Protein 1VD6 (pdb70)

Organism: Thermus thermophilus (strain ATCC 27634 / DSM 579 / HB8) (NCBI:txid300852)

Structure (mmCIF, N/CA/C/O backbone):
data_1VD6
#
_entry.id   1VD6
#
_cell.length_a   74.194
_cell.length_b   74.194
_cell.length_c   73.439
_cell.angle_alpha   90.00
_cell.angle_beta   90.00
_cell.angle_gamma   120.00
#
_symmetry.space_group_name_H-M   'P 32 2 1'
#
loop_
_entity.id
_entity.type
_entity.pdbx_description
1 polymer 'Glycerophosphoryl Diester Phosphodiesterase'
2 non-polymer GLYCEROL
3 water water
#
loop_
_atom_site.group_PDB
_atom_site.id
_atom_site.type_symbol
_atom_site.label_atom_id
_atom_site.label_alt_id
_atom_site.label_comp_id
_atom_site.label_asym_id
_atom_site.label_entity_id
_atom_site.label_seq_id
_atom_site.pdbx_PDB_ins_code
_atom_site.Cartn_x
_atom_site.Cartn_y
_atom_site.Cartn_z
_atom_site.occupancy
_atom_site.B_iso_or_equiv
_atom_site.auth_seq_id
_atom_site.auth_comp_id
_atom_site.auth_asym_id
_atom_site.auth_atom_id
_atom_site.pdbx_PDB_model_num
ATOM 1 N N . ARG A 1 7 ? 39.703 49.888 17.786 1.00 35.45 7 ARG A N 1
ATOM 2 C CA . ARG A 1 7 ? 41.185 50.044 17.848 1.00 33.18 7 ARG A CA 1
ATOM 3 C C . ARG A 1 7 ? 41.834 49.417 16.619 1.00 31.28 7 ARG A C 1
ATOM 4 O O . ARG A 1 7 ? 41.214 48.613 15.924 1.00 33.70 7 ARG A O 1
ATOM 6 N N . PRO A 1 8 ? 43.095 49.783 16.331 1.00 28.33 8 PRO A N 1
ATOM 7 C CA . PRO A 1 8 ? 43.802 49.234 15.170 1.00 24.93 8 PRO A CA 1
ATOM 8 C C . PRO A 1 8 ? 43.834 47.711 15.212 1.00 20.23 8 PRO A C 1
ATOM 9 O O . PRO A 1 8 ? 44.098 47.118 16.256 1.00 19.09 8 PRO A O 1
ATOM 13 N N . LEU A 1 9 ? 43.558 47.079 14.077 1.00 17.95 9 LEU A N 1
ATOM 14 C CA . LEU A 1 9 ? 43.560 45.623 14.009 1.00 15.81 9 LEU A CA 1
ATOM 15 C C . LEU A 1 9 ? 44.957 45.051 14.202 1.00 14.73 9 LEU A C 1
ATOM 16 O O . LEU A 1 9 ? 45.924 45.518 13.595 1.00 15.64 9 LEU A O 1
ATOM 21 N N . ARG A 1 10 ? 45.052 44.040 15.058 1.00 14.24 10 ARG A N 1
ATOM 22 C CA . ARG A 1 10 ? 46.306 43.357 15.344 1.00 13.62 10 ARG A CA 1
ATOM 23 C C . ARG A 1 10 ? 46.146 41.997 14.670 1.00 14.05 10 ARG A C 1
ATOM 24 O O . ARG A 1 10 ? 45.413 41.131 15.154 1.00 13.99 10 ARG A O 1
ATOM 32 N N . LEU A 1 11 ? 46.839 41.818 13.548 1.00 13.20 11 LEU A N 1
ATOM 33 C CA . LEU A 1 11 ? 46.714 40.605 12.748 1.00 12.80 11 LEU A CA 1
ATOM 34 C C . LEU A 1 11 ? 47.942 39.704 12.691 1.00 11.76 11 LEU A C 1
ATOM 35 O O . LEU A 1 11 ? 49.056 40.160 12.428 1.00 12.83 11 LEU A O 1
ATOM 40 N N . GLY A 1 12 ? 47.720 38.410 12.911 1.00 11.96 12 GLY A N 1
ATOM 41 C CA . GLY A 1 12 ? 48.804 37.447 12.880 1.00 11.85 12 GLY A CA 1
ATOM 42 C C . GLY A 1 12 ? 49.165 37.012 11.469 1.00 13.42 12 GLY A C 1
ATOM 43 O O . GLY A 1 12 ? 48.358 36.393 10.769 1.00 13.53 12 GLY A O 1
ATOM 44 N N . HIS A 1 13 ? 50.383 37.340 11.049 1.00 12.02 13 HIS A N 1
ATOM 45 C CA . HIS A 1 13 ? 50.883 36.994 9.720 1.00 13.38 13 HIS A CA 1
ATOM 46 C C . HIS A 1 13 ? 51.045 35.480 9.618 1.00 13.28 13 HIS A C 1
ATOM 47 O O . HIS A 1 13 ? 51.933 34.916 10.252 1.00 13.48 13 HIS A O 1
ATOM 54 N N . ARG A 1 14 ? 50.204 34.832 8.811 1.00 12.49 14 ARG A N 1
ATOM 55 C CA . ARG A 1 14 ? 50.248 33.375 8.652 1.00 13.55 14 ARG A CA 1
ATOM 56 C C . ARG A 1 14 ? 50.038 32.712 10.016 1.00 12.45 14 ARG A C 1
ATOM 57 O O . ARG A 1 14 ? 50.512 31.597 10.258 1.00 13.17 14 ARG A O 1
ATOM 65 N N . GLY A 1 15 ? 49.307 33.408 10.885 1.00 13.52 15 GLY A N 1
ATOM 66 C CA . GLY A 1 15 ? 49.042 32.920 12.230 1.00 13.85 15 GLY A CA 1
ATOM 67 C C . GLY A 1 15 ? 50.068 33.481 13.199 1.00 15.42 15 GLY A C 1
ATOM 68 O O . GLY A 1 15 ? 50.217 34.699 13.316 1.00 15.07 15 GLY A O 1
ATOM 69 N N . ALA A 1 16 ? 50.761 32.586 13.898 1.00 14.37 16 ALA A N 1
ATOM 70 C CA . ALA A 1 16 ? 51.817 32.938 14.851 1.00 15.86 16 ALA A CA 1
ATOM 71 C C . ALA A 1 16 ? 52.977 32.037 14.433 1.00 16.40 16 ALA A C 1
ATOM 72 O O . ALA A 1 16 ? 53.275 31.034 15.087 1.00 17.20 16 ALA A O 1
ATOM 74 N N . PRO A 1 17 ? 53.653 32.397 13.329 1.00 16.14 17 PRO A N 1
ATOM 75 C CA . PRO A 1 17 ? 54.783 31.704 12.705 1.00 18.08 17 PRO A CA 1
ATOM 76 C C . PRO A 1 17 ? 55.981 31.306 13.556 1.00 18.58 17 PRO A C 1
ATOM 77 O O . PRO A 1 17 ? 56.794 30.491 13.125 1.00 20.16 17 PRO A O 1
ATOM 81 N N . LEU A 1 18 ? 56.103 31.872 14.750 1.00 20.79 18 LEU A N 1
ATOM 82 C CA . LEU A 1 18 ? 57.221 31.514 15.613 1.00 22.42 18 LEU A CA 1
ATOM 83 C C . LEU A 1 18 ? 56.778 30.542 16.701 1.00 21.77 18 LEU A C 1
ATOM 84 O O . LEU A 1 18 ? 57.609 29.958 17.400 1.00 22.59 18 LEU A O 1
ATOM 89 N N . LYS A 1 19 ? 55.466 30.372 16.837 1.00 20.48 19 LYS A N 1
ATOM 90 C CA . LYS A 1 19 ? 54.901 29.467 17.835 1.00 20.08 19 LYS A CA 1
ATOM 91 C C . LYS A 1 19 ? 54.557 28.119 17.201 1.00 20.67 19 LYS A C 1
ATOM 92 O O . LYS A 1 19 ? 54.501 27.096 17.881 1.00 20.04 19 LYS A O 1
ATOM 98 N N . ALA A 1 20 ? 54.318 28.131 15.894 1.00 21.00 20 ALA A N 1
ATOM 99 C CA . ALA A 1 20 ? 53.988 26.920 15.148 1.00 19.96 20 ALA A CA 1
ATOM 100 C C . ALA A 1 20 ? 54.274 27.186 13.673 1.00 19.41 20 ALA A C 1
ATOM 101 O O . ALA A 1 20 ? 54.420 28.341 13.270 1.00 20.22 20 ALA A O 1
ATOM 103 N N . LYS A 1 21 ? 54.346 26.132 12.867 1.00 19.85 21 LYS A N 1
ATOM 104 C CA . LYS A 1 21 ? 54.646 26.307 11.450 1.00 19.38 21 LYS A CA 1
ATOM 105 C C . LYS A 1 21 ? 53.660 27.252 10.773 1.00 16.70 21 LYS A C 1
ATOM 106 O O . LYS A 1 21 ? 52.445 27.119 10.912 1.00 15.98 21 LYS A O 1
ATOM 112 N N . GLU A 1 22 ? 54.208 28.216 10.043 1.00 17.03 22 GLU A N 1
ATOM 113 C CA . GLU A 1 22 ? 53.408 29.218 9.352 1.00 16.46 22 GLU A CA 1
ATOM 114 C C . GLU A 1 22 ? 52.334 28.610 8.453 1.00 15.35 22 GLU A C 1
ATOM 115 O O . GLU A 1 22 ? 52.531 27.554 7.849 1.00 14.40 22 GLU A O 1
ATOM 121 N N . ASN A 1 23 ? 51.197 29.295 8.379 1.00 14.41 23 ASN A N 1
ATOM 122 C CA . ASN A 1 23 ? 50.068 28.876 7.554 1.00 12.93 23 ASN A CA 1
ATOM 123 C C . ASN A 1 23 ? 49.502 27.485 7.846 1.00 14.69 23 ASN A C 1
ATOM 124 O O . ASN A 1 23 ? 49.077 26.780 6.931 1.00 15.30 23 ASN A O 1
ATOM 129 N N . THR A 1 24 ? 49.502 27.093 9.116 1.00 14.25 24 THR A N 1
ATOM 130 C CA . THR A 1 24 ? 48.933 25.807 9.527 1.00 14.68 24 THR A CA 1
ATOM 131 C C . THR A 1 24 ? 47.837 26.129 10.530 1.00 15.05 24 THR A C 1
ATOM 132 O O . THR A 1 24 ? 47.877 27.176 11.181 1.00 14.71 24 THR A O 1
ATOM 136 N N . LEU A 1 25 ? 46.862 25.235 10.661 1.00 14.85 25 LEU A N 1
ATOM 137 C CA . LEU A 1 25 ? 45.754 25.453 11.582 1.00 15.97 25 LEU A CA 1
ATOM 138 C C . LEU A 1 25 ? 46.218 25.753 13.007 1.00 16.48 25 LEU A C 1
ATOM 139 O O . LEU A 1 25 ? 45.645 26.608 13.682 1.00 16.39 25 LEU A O 1
ATOM 144 N N . GLU A 1 26 ? 47.253 25.054 13.458 1.00 16.82 26 GLU A N 1
ATOM 145 C CA . GLU A 1 26 ? 47.775 25.277 14.802 1.00 18.22 26 GLU A CA 1
ATOM 146 C C . GLU A 1 26 ? 48.272 26.715 14.933 1.00 17.15 26 GLU A C 1
ATOM 147 O O . GLU A 1 26 ? 48.005 27.388 15.932 1.00 17.01 26 GLU A O 1
ATOM 153 N N . SER A 1 27 ? 48.983 27.189 13.916 1.00 16.64 27 SER A N 1
ATOM 154 C CA . SER A 1 27 ? 49.502 28.550 13.938 1.00 16.01 27 SER A CA 1
ATOM 155 C C . SER A 1 27 ? 48.374 29.572 14.030 1.00 14.90 27 SER A C 1
ATOM 156 O O . SER A 1 27 ? 48.435 30.504 14.836 1.00 15.56 27 SER A O 1
ATOM 159 N N . PHE A 1 28 ? 47.334 29.400 13.217 1.00 13.66 28 PHE A N 1
ATOM 160 C CA . PHE A 1 28 ? 46.215 30.334 13.246 1.00 14.38 28 PHE A CA 1
ATOM 161 C C . PHE A 1 28 ? 45.497 30.284 14.596 1.00 15.23 28 PHE A C 1
ATOM 162 O O . PHE A 1 28 ? 45.126 31.323 15.148 1.00 15.35 28 PHE A O 1
ATOM 170 N N . ARG A 1 29 ? 45.304 29.081 15.131 1.00 16.65 29 ARG A N 1
ATOM 171 C CA . ARG A 1 29 ? 44.634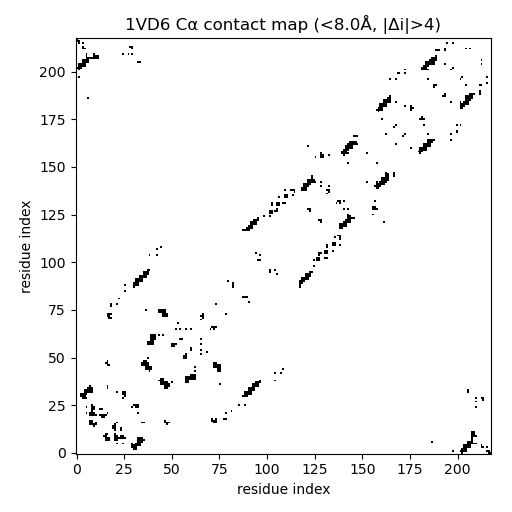 28.932 16.420 1.00 17.02 29 ARG A CA 1
ATOM 172 C C . ARG A 1 29 ? 45.417 29.622 17.535 1.00 15.46 29 ARG A C 1
ATOM 173 O O . ARG A 1 29 ? 44.838 30.325 18.360 1.00 15.74 29 ARG A O 1
ATOM 181 N N . LEU A 1 30 ? 46.728 29.417 17.555 1.00 14.40 30 LEU A N 1
ATOM 182 C CA . LEU A 1 30 ? 47.570 30.029 18.578 1.00 15.36 30 LEU A CA 1
ATOM 183 C C . LEU A 1 30 ? 47.534 31.549 18.501 1.00 16.08 30 LEU A C 1
ATOM 184 O O . LEU A 1 30 ? 47.567 32.226 19.529 1.00 16.64 30 LEU A O 1
ATOM 189 N N . ALA A 1 31 ? 47.465 32.089 17.287 1.00 15.71 31 ALA A N 1
ATOM 190 C CA . ALA A 1 31 ? 47.417 33.535 17.114 1.00 15.57 31 ALA A CA 1
ATOM 191 C C . ALA A 1 31 ? 46.124 34.087 17.698 1.00 15.81 31 ALA A C 1
ATOM 192 O O . ALA A 1 31 ? 46.119 35.133 18.344 1.00 15.24 31 ALA A O 1
ATOM 194 N N . LEU A 1 32 ? 45.019 33.386 17.472 1.00 15.85 32 LEU A N 1
ATOM 195 C CA . LEU A 1 32 ? 43.741 33.845 17.990 1.00 16.71 32 LEU A CA 1
ATOM 196 C C . LEU A 1 32 ? 43.643 33.617 19.494 1.00 16.96 32 LEU A C 1
ATOM 197 O O . LEU A 1 32 ? 43.024 34.409 20.201 1.00 17.83 32 LEU A O 1
ATOM 202 N N . GLU A 1 33 ? 44.264 32.547 19.982 1.00 17.34 33 GLU A N 1
ATOM 203 C CA . GLU A 1 33 ? 44.240 32.262 21.415 1.00 17.11 33 GLU A CA 1
ATOM 204 C C . GLU A 1 33 ? 45.076 33.299 22.155 1.00 18.69 33 GLU A C 1
ATOM 205 O O . GLU A 1 33 ? 44.862 33.547 23.341 1.00 20.44 33 GLU A O 1
ATOM 211 N N . ALA A 1 34 ? 46.027 33.903 21.448 1.00 17.23 34 ALA A N 1
ATOM 212 C CA . ALA A 1 34 ? 46.898 34.919 22.032 1.00 18.31 34 ALA A CA 1
ATOM 213 C C . ALA A 1 34 ? 46.163 36.241 22.215 1.00 18.53 34 ALA A C 1
ATOM 214 O O . ALA A 1 34 ? 46.647 37.135 22.906 1.00 19.81 34 ALA A O 1
ATOM 216 N N . GLY A 1 35 ? 44.997 36.366 21.591 1.00 16.25 35 GLY A N 1
ATOM 217 C CA . GLY A 1 35 ? 44.222 37.584 21.726 1.00 16.70 35 GLY A CA 1
ATOM 218 C C . GLY A 1 35 ? 44.268 38.529 20.539 1.00 15.57 35 GLY A C 1
ATOM 219 O O . GLY A 1 35 ? 43.765 39.647 20.623 1.00 15.61 35 GLY A O 1
ATOM 220 N N . LEU A 1 36 ? 44.863 38.097 19.432 1.00 16.23 36 LEU A N 1
ATOM 221 C CA . LEU A 1 36 ? 44.929 38.954 18.253 1.00 15.67 36 LEU A CA 1
ATOM 222 C C . LEU A 1 36 ? 43.533 39.108 17.663 1.00 14.82 36 LEU A C 1
ATOM 223 O O . LEU A 1 36 ? 42.660 38.280 17.899 1.00 16.11 36 LEU A O 1
ATOM 228 N N . ASP A 1 37 ? 43.322 40.171 16.898 1.00 14.74 37 ASP A N 1
ATOM 229 C CA . ASP A 1 37 ? 42.018 40.431 16.302 1.00 15.04 37 ASP A CA 1
ATOM 230 C C . ASP A 1 37 ? 41.703 39.556 15.095 1.00 14.09 37 ASP A C 1
ATOM 231 O O . ASP A 1 37 ? 40.543 39.429 14.695 1.00 15.75 37 ASP A O 1
ATOM 236 N N . GLY A 1 38 ? 42.735 38.957 14.514 1.00 13.84 38 GLY A N 1
ATOM 237 C CA . GLY A 1 38 ? 42.532 38.117 13.352 1.00 13.23 38 GLY A CA 1
ATOM 238 C C . GLY A 1 38 ? 43.845 37.616 12.801 1.00 12.75 38 GLY A C 1
ATOM 239 O O . GLY A 1 38 ? 44.902 37.754 13.426 1.00 12.81 38 GLY A O 1
ATOM 240 N N . VAL A 1 39 ? 43.781 37.046 11.606 1.00 13.71 39 VAL A N 1
ATOM 241 C CA . VAL A 1 39 ? 44.966 36.503 10.971 1.00 13.22 39 VAL A CA 1
ATOM 242 C C . VAL A 1 39 ? 44.972 36.760 9.475 1.00 12.11 39 VAL A C 1
ATOM 243 O O . VAL A 1 39 ? 43.928 36.983 8.867 1.00 12.49 39 VAL A O 1
ATOM 247 N N . GLU A 1 40 ? 46.166 36.736 8.896 1.00 11.60 40 GLU A N 1
ATOM 248 C CA . GLU A 1 40 ? 46.322 36.865 7.456 1.00 11.28 40 GLU A CA 1
ATOM 249 C C . GLU A 1 40 ? 46.776 35.476 7.037 1.00 11.67 40 GLU A C 1
ATOM 250 O O . GLU A 1 40 ? 47.552 34.825 7.744 1.00 12.17 40 GLU A O 1
ATOM 256 N N . LEU A 1 41 ? 46.271 35.014 5.901 1.00 11.89 41 LEU A N 1
ATOM 257 C CA . LEU A 1 41 ? 46.638 33.700 5.389 1.00 11.77 41 LEU A CA 1
ATOM 258 C C . LEU A 1 41 ? 46.828 33.754 3.882 1.00 11.42 41 LEU A C 1
ATOM 259 O O . LEU A 1 41 ? 46.052 34.396 3.174 1.00 12.56 41 LEU A O 1
ATOM 264 N N . ASP A 1 42 ? 47.861 33.076 3.402 1.00 10.88 42 ASP A N 1
ATOM 265 C CA . ASP A 1 42 ? 48.176 33.044 1.978 1.00 11.97 42 ASP A CA 1
ATOM 266 C C . ASP A 1 42 ? 47.495 31.860 1.310 1.00 12.09 42 ASP A C 1
ATOM 267 O O . ASP A 1 42 ? 47.499 30.760 1.863 1.00 12.61 42 ASP A O 1
ATOM 272 N N . VAL A 1 43 ? 46.912 32.063 0.130 1.00 11.65 43 VAL A N 1
ATOM 273 C CA . VAL A 1 43 ? 46.299 30.943 -0.578 1.00 12.26 43 VAL A CA 1
ATOM 274 C C . VAL A 1 43 ? 46.649 30.920 -2.058 1.00 12.62 43 VAL A C 1
ATOM 275 O O . VAL A 1 43 ? 46.840 31.966 -2.687 1.00 11.90 43 VAL A O 1
ATOM 279 N N . TRP A 1 44 ? 46.764 29.707 -2.590 1.00 12.29 44 TRP A N 1
ATOM 280 C CA . TRP A 1 44 ? 47.037 29.467 -4.003 1.00 11.58 44 TRP A CA 1
ATOM 281 C C . TRP A 1 44 ? 46.020 28.429 -4.451 1.00 11.96 44 TRP A C 1
ATOM 282 O O . TRP A 1 44 ? 45.711 27.496 -3.709 1.00 12.17 44 TRP A O 1
ATOM 293 N N . PRO A 1 45 ? 45.474 28.579 -5.663 1.00 12.68 45 PRO A N 1
ATOM 294 C CA . PRO A 1 45 ? 44.498 27.589 -6.125 1.00 12.99 45 PRO A CA 1
ATOM 295 C C . PRO A 1 45 ? 45.177 26.326 -6.655 1.00 11.51 45 PRO A C 1
ATOM 296 O O . PRO A 1 45 ? 46.170 26.393 -7.371 1.00 12.33 45 PRO A O 1
ATOM 300 N N . THR A 1 46 ? 44.628 25.173 -6.293 1.00 11.87 46 THR A N 1
ATOM 301 C CA . THR A 1 46 ? 45.163 23.893 -6.744 1.00 11.45 46 THR A CA 1
ATOM 302 C C . THR A 1 46 ? 44.579 23.563 -8.110 1.00 11.54 46 THR A C 1
ATOM 303 O O . THR A 1 46 ? 43.703 24.270 -8.609 1.00 12.63 46 THR A O 1
ATOM 307 N N . ARG A 1 47 ? 45.054 22.478 -8.710 1.00 12.52 47 ARG A N 1
ATOM 308 C CA . ARG A 1 47 ? 44.564 22.080 -10.020 1.00 13.24 47 ARG A CA 1
ATOM 309 C C . ARG A 1 47 ? 43.052 21.876 -9.993 1.00 14.08 47 ARG A C 1
ATOM 310 O O . ARG A 1 47 ? 42.359 22.212 -10.954 1.00 14.93 47 ARG A O 1
ATOM 318 N N . ASP A 1 48 ? 42.542 21.339 -8.887 1.00 13.50 48 ASP A N 1
ATOM 319 C CA . ASP A 1 48 ? 41.114 21.078 -8.760 1.00 13.90 48 ASP A CA 1
ATOM 320 C C . ASP A 1 48 ? 40.298 22.186 -8.093 1.00 14.63 48 ASP A C 1
ATOM 321 O O . ASP A 1 48 ? 39.198 21.949 -7.599 1.00 17.33 48 ASP A O 1
ATOM 326 N N . GLY A 1 49 ? 40.846 23.398 -8.075 1.00 13.39 49 GLY A N 1
ATOM 327 C CA . GLY A 1 49 ? 40.115 24.530 -7.529 1.00 14.71 49 GLY A CA 1
ATOM 328 C C . GLY A 1 49 ? 39.994 24.712 -6.030 1.00 13.68 49 GLY A C 1
ATOM 329 O O . GLY A 1 49 ? 39.118 25.446 -5.565 1.00 15.89 49 GLY A O 1
ATOM 330 N N . VAL A 1 50 ? 40.849 24.046 -5.266 1.00 14.01 50 VAL A N 1
ATOM 331 C CA . VAL A 1 50 ? 40.833 24.194 -3.817 1.00 13.75 50 VAL A CA 1
ATOM 332 C C . VAL A 1 50 ? 41.865 25.261 -3.470 1.00 12.55 50 VAL A C 1
ATOM 333 O O . VAL A 1 50 ? 42.900 25.370 -4.129 1.00 13.81 50 VAL A O 1
ATOM 337 N N . PHE A 1 51 ? 41.581 26.067 -2.458 1.00 11.71 51 PHE A N 1
ATOM 338 C CA . PHE A 1 51 ? 42.535 27.090 -2.070 1.00 11.42 51 PHE A CA 1
ATOM 339 C C . PHE A 1 51 ? 43.414 26.565 -0.949 1.00 11.14 51 PHE A C 1
ATOM 340 O O . PHE A 1 51 ? 42.996 26.456 0.212 1.00 12.36 51 PHE A O 1
ATOM 348 N N . ALA A 1 52 ? 44.631 26.196 -1.335 1.00 10.86 52 ALA A N 1
ATOM 349 C CA . ALA A 1 52 ? 45.624 25.668 -0.414 1.00 11.89 52 ALA A CA 1
ATOM 350 C C . ALA A 1 52 ? 46.251 26.828 0.340 1.00 12.67 52 ALA A C 1
ATOM 351 O O . ALA A 1 52 ? 46.613 27.849 -0.253 1.00 12.38 52 ALA A O 1
ATOM 353 N N . VAL A 1 53 ? 46.384 26.663 1.648 1.00 11.60 53 VAL A N 1
ATOM 354 C CA . VAL A 1 53 ? 46.953 27.699 2.490 1.00 12.16 53 VAL A CA 1
ATOM 355 C C . VAL A 1 53 ? 48.449 27.479 2.669 1.00 11.66 53 VAL A C 1
ATOM 356 O O . VAL A 1 53 ? 48.882 26.638 3.462 1.00 13.11 53 VAL A O 1
ATOM 360 N N . ARG A 1 54 ? 49.234 28.224 1.897 1.00 12.03 54 ARG A N 1
ATOM 361 C CA . ARG A 1 54 ? 50.686 28.134 1.954 1.00 12.91 54 ARG A CA 1
ATOM 362 C C . ARG A 1 54 ? 51.280 29.336 1.233 1.00 12.19 54 ARG A C 1
ATOM 363 O O . ARG A 1 54 ? 50.661 29.898 0.330 1.00 13.09 54 ARG A O 1
ATOM 371 N N . HIS A 1 55 ? 52.489 29.716 1.621 1.00 12.85 55 HIS A N 1
ATOM 372 C CA . HIS A 1 55 ? 53.128 30.879 1.033 1.00 13.36 55 HIS A CA 1
ATOM 373 C C . HIS A 1 55 ? 53.804 30.643 -0.309 1.00 13.17 55 HIS A C 1
ATOM 374 O O . HIS A 1 55 ? 53.610 31.415 -1.244 1.00 13.89 55 HIS A O 1
ATOM 381 N N . ASP A 1 56 ? 54.595 29.582 -0.408 1.00 13.94 56 ASP A N 1
ATOM 382 C CA . ASP A 1 56 ? 55.309 29.296 -1.647 1.00 16.27 56 ASP A CA 1
ATOM 383 C C . ASP A 1 56 ? 54.472 28.539 -2.669 1.00 16.08 56 ASP A C 1
ATOM 384 O O . ASP A 1 56 ? 53.724 27.629 -2.320 1.00 18.55 56 ASP A O 1
ATOM 389 N N . PRO A 1 57 ? 54.584 28.916 -3.952 1.00 13.86 57 PRO A N 1
ATOM 390 C CA . PRO A 1 57 ? 53.835 28.266 -5.031 1.00 15.21 57 PRO A CA 1
ATOM 391 C C . PRO A 1 57 ? 54.469 26.958 -5.500 1.00 14.98 57 PRO A C 1
ATOM 392 O O . PRO A 1 57 ? 53.808 26.119 -6.114 1.00 16.74 57 PRO A O 1
ATOM 396 N N . ASP A 1 58 ? 55.752 26.782 -5.212 1.00 14.97 58 ASP A N 1
ATOM 397 C CA . ASP A 1 58 ? 56.455 25.579 -5.636 1.00 16.44 58 ASP A CA 1
ATOM 398 C C . ASP A 1 58 ? 56.428 24.485 -4.580 1.00 16.84 58 ASP A C 1
ATOM 399 O O . ASP A 1 58 ? 56.755 24.716 -3.414 1.00 17.99 58 ASP A O 1
ATOM 404 N N . THR A 1 59 ? 56.035 23.289 -5.006 1.00 16.77 59 THR A N 1
ATOM 405 C CA . THR A 1 59 ? 55.946 22.144 -4.110 1.00 17.93 59 THR A CA 1
ATOM 406 C C . THR A 1 59 ? 56.773 20.989 -4.660 1.00 19.41 59 THR A C 1
ATOM 407 O O . THR A 1 59 ? 57.214 21.022 -5.807 1.00 18.08 59 THR A O 1
ATOM 411 N N . PRO A 1 60 ? 56.997 19.949 -3.839 1.00 19.30 60 PRO A N 1
ATOM 412 C CA . PRO A 1 60 ? 57.778 18.796 -4.294 1.00 20.68 60 PRO A CA 1
ATOM 413 C C . PRO A 1 60 ? 57.146 18.127 -5.516 1.00 19.30 60 PRO A C 1
ATOM 414 O O . PRO A 1 60 ? 57.817 17.416 -6.264 1.00 20.27 60 PRO A O 1
ATOM 418 N N . LEU A 1 61 ? 55.851 18.359 -5.710 1.00 18.54 61 LEU A N 1
ATOM 419 C CA . LEU A 1 61 ? 55.122 17.780 -6.833 1.00 18.38 61 LEU A CA 1
ATOM 420 C C . LEU A 1 61 ? 54.934 18.771 -7.982 1.00 17.61 61 LEU A C 1
ATOM 421 O O . LEU A 1 61 ? 54.297 18.449 -8.986 1.00 18.92 61 LEU A O 1
ATOM 426 N N . GLY A 1 62 ? 55.487 19.973 -7.828 1.00 18.28 62 GLY A N 1
ATOM 427 C CA . GLY A 1 62 ? 55.366 20.992 -8.860 1.00 17.03 62 GLY A CA 1
ATOM 428 C C . GLY A 1 62 ? 54.571 22.202 -8.393 1.00 16.79 62 GLY A C 1
ATOM 429 O O . GLY A 1 62 ? 54.221 22.286 -7.220 1.00 17.42 62 GLY A O 1
ATOM 430 N N . PRO A 1 63 ? 54.279 23.166 -9.284 1.00 16.87 63 PRO A N 1
ATOM 431 C CA . PRO A 1 63 ? 53.507 24.343 -8.910 1.00 15.88 63 PRO A CA 1
ATOM 432 C C . PRO A 1 63 ? 52.128 23.961 -8.378 1.00 14.42 63 PRO A C 1
ATOM 433 O O . PRO A 1 63 ? 51.470 23.057 -8.877 1.00 14.37 63 PRO A O 1
ATOM 437 N N . VAL A 1 64 ? 51.650 24.662 -7.359 1.00 13.37 64 VAL A N 1
ATOM 438 C CA . VAL A 1 64 ? 50.354 24.356 -6.776 1.00 13.50 64 VAL A CA 1
ATOM 439 C C . VAL A 1 64 ? 49.218 24.213 -7.789 1.00 13.13 64 VAL A C 1
ATOM 440 O O . VAL A 1 64 ? 48.413 23.290 -7.677 1.00 13.18 64 VAL A O 1
ATOM 444 N N . PHE A 1 65 ? 49.156 25.098 -8.784 1.00 13.04 65 PHE A N 1
ATOM 445 C CA . PHE A 1 65 ? 48.061 25.032 -9.751 1.00 13.94 65 PHE A CA 1
ATOM 446 C C . PHE A 1 65 ? 48.050 23.787 -10.627 1.00 13.40 65 PHE A C 1
ATOM 447 O O . PHE A 1 65 ? 47.048 23.499 -11.280 1.00 14.60 65 PHE A O 1
ATOM 455 N N . GLN A 1 66 ? 49.149 23.043 -10.630 1.00 14.38 66 GLN A N 1
ATOM 456 C CA . GLN A 1 66 ? 49.233 21.825 -11.433 1.00 16.73 66 GLN A CA 1
ATOM 457 C C . GLN A 1 66 ? 49.048 20.550 -10.613 1.00 15.97 66 GLN A C 1
ATOM 458 O O . GLN A 1 66 ? 49.149 19.444 -11.148 1.00 16.50 66 GLN A O 1
ATOM 464 N N . VAL A 1 67 ? 48.759 20.700 -9.325 1.00 14.04 67 VAL A N 1
ATOM 465 C CA . VAL A 1 67 ? 48.586 19.546 -8.446 1.00 13.63 67 VAL A CA 1
ATOM 466 C C . VAL A 1 67 ? 47.237 19.566 -7.734 1.00 12.90 67 VAL A C 1
ATOM 467 O O . VAL A 1 67 ? 46.771 20.624 -7.310 1.00 12.33 67 VAL A O 1
ATOM 471 N N . ASP A 1 68 ? 46.601 18.402 -7.616 1.00 12.82 68 ASP A N 1
ATOM 472 C CA . ASP A 1 68 ? 45.320 18.322 -6.917 1.00 12.89 68 ASP A CA 1
ATOM 473 C C . ASP A 1 68 ? 45.573 18.462 -5.421 1.00 12.26 68 ASP A C 1
ATOM 474 O O . ASP A 1 68 ? 46.612 18.032 -4.913 1.00 12.91 68 ASP A O 1
ATOM 479 N N . TYR A 1 69 ? 44.618 19.058 -4.719 1.00 12.71 69 TYR A N 1
ATOM 480 C CA . TYR A 1 69 ? 44.763 19.256 -3.286 1.00 12.40 69 TYR A CA 1
ATOM 481 C C . TYR A 1 69 ? 45.061 17.966 -2.517 1.00 13.04 69 TYR A C 1
ATOM 482 O O . TYR A 1 69 ? 45.959 17.932 -1.680 1.00 12.47 69 TYR A O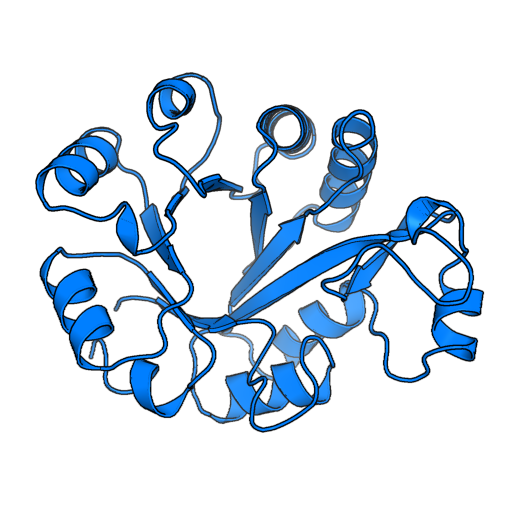 1
ATOM 491 N N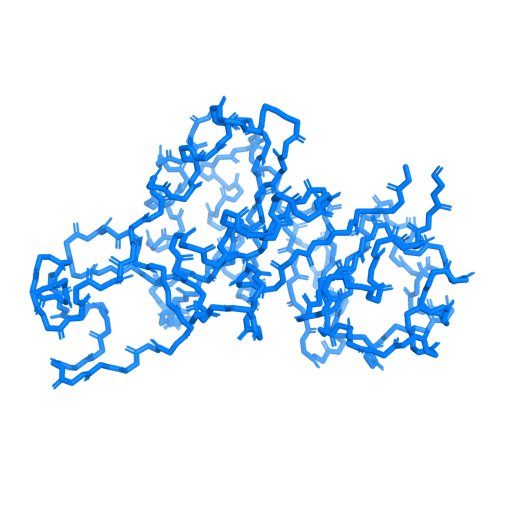 . ALA A 1 70 ? 44.310 16.906 -2.801 1.00 13.03 70 ALA A N 1
ATOM 492 C CA . ALA A 1 70 ? 44.506 15.635 -2.105 1.00 14.10 70 ALA A CA 1
ATOM 493 C C . ALA A 1 70 ? 45.941 15.147 -2.218 1.00 13.48 70 ALA A C 1
ATOM 494 O O . ALA A 1 70 ? 46.483 14.566 -1.279 1.00 13.88 70 ALA A O 1
ATOM 496 N N . ASP A 1 71 ? 46.557 15.379 -3.369 1.00 13.76 71 ASP A N 1
ATOM 497 C CA . ASP A 1 71 ? 47.933 14.959 -3.575 1.00 13.02 71 ASP A CA 1
ATOM 498 C C . ASP A 1 71 ? 48.890 15.833 -2.766 1.00 12.02 71 ASP A C 1
ATOM 499 O O . ASP A 1 71 ? 49.832 15.330 -2.152 1.00 13.60 71 ASP A O 1
ATOM 504 N N . LEU A 1 72 ? 48.647 17.140 -2.746 1.00 13.27 72 LEU A N 1
ATOM 505 C CA . LEU A 1 72 ? 49.497 18.042 -1.971 1.00 12.85 72 LEU A CA 1
ATOM 506 C C . LEU A 1 72 ? 49.392 17.703 -0.482 1.00 11.65 72 LEU A C 1
ATOM 507 O O . LEU A 1 72 ? 50.375 17.777 0.256 1.00 12.11 72 LEU A O 1
ATOM 512 N N . LYS A 1 73 ? 48.188 17.322 -0.063 1.00 11.63 73 LYS A N 1
ATOM 513 C CA . LYS A 1 73 ? 47.901 16.976 1.326 1.00 12.76 73 LYS A CA 1
ATOM 514 C C . LYS A 1 73 ? 48.597 15.684 1.751 1.00 12.05 73 LYS A C 1
ATOM 515 O O . LYS A 1 73 ? 49.067 15.566 2.883 1.00 12.84 73 LYS A O 1
ATOM 521 N N . ALA A 1 74 ? 48.664 14.714 0.848 1.00 12.14 74 ALA A N 1
ATOM 522 C CA . ALA A 1 74 ? 49.325 13.456 1.163 1.00 11.88 74 ALA A CA 1
ATOM 523 C C . ALA A 1 74 ? 50.814 13.735 1.361 1.00 12.73 74 ALA A C 1
ATOM 524 O O . ALA A 1 74 ? 51.454 13.214 2.277 1.00 14.26 74 ALA A O 1
ATOM 526 N N . GLN A 1 75 ? 51.352 14.580 0.491 1.00 12.98 75 GLN A N 1
ATOM 527 C CA . GLN A 1 75 ? 52.757 14.957 0.524 1.00 13.90 75 GLN A CA 1
ATOM 528 C C . GLN A 1 75 ? 53.088 15.873 1.710 1.00 13.42 75 GLN A C 1
ATOM 529 O O . GLN A 1 75 ? 54.165 15.778 2.298 1.00 15.13 75 GLN A O 1
ATOM 535 N N . GLU A 1 76 ? 52.138 16.735 2.070 1.00 14.02 76 GLU A N 1
ATOM 536 C CA . GLU A 1 76 ? 52.289 17.716 3.148 1.00 15.49 76 GLU A CA 1
ATOM 537 C C . GLU A 1 76 ? 51.032 17.652 4.024 1.00 15.18 76 GLU A C 1
ATOM 538 O O . GLU A 1 76 ? 50.140 18.491 3.914 1.00 14.23 76 GLU A O 1
ATOM 544 N N . PRO A 1 77 ? 50.957 16.658 4.924 1.00 15.10 77 PRO A N 1
ATOM 545 C CA . PRO A 1 77 ? 49.811 16.459 5.817 1.00 14.13 77 PRO A CA 1
ATOM 546 C C . PRO A 1 77 ? 49.240 17.646 6.593 1.00 14.78 77 PRO A C 1
ATOM 547 O O . PRO A 1 77 ? 48.049 17.664 6.896 1.00 15.28 77 PRO A O 1
ATOM 551 N N . ASP A 1 78 ? 50.066 18.632 6.928 1.00 15.39 78 ASP A N 1
ATOM 552 C CA . ASP A 1 78 ? 49.558 19.777 7.677 1.00 16.66 78 ASP A CA 1
ATOM 553 C C . ASP A 1 78 ? 49.115 20.956 6.805 1.00 16.27 78 ASP A C 1
ATOM 554 O O . ASP A 1 78 ? 48.859 22.048 7.311 1.00 16.23 78 ASP A O 1
ATOM 559 N N . LEU A 1 79 ? 49.005 20.724 5.498 1.00 14.59 79 LEU A N 1
ATOM 560 C CA . LEU A 1 79 ? 48.574 21.765 4.564 1.00 14.18 79 LEU A CA 1
ATOM 561 C C . LEU A 1 79 ? 47.064 21.971 4.661 1.00 14.26 79 LEU A C 1
ATOM 562 O O . LEU A 1 79 ? 46.287 21.087 4.294 1.00 14.33 79 LEU A O 1
ATOM 567 N N . PRO A 1 80 ? 46.622 23.143 5.142 1.00 13.53 80 PRO A N 1
ATOM 568 C CA . PRO A 1 80 ? 45.178 23.372 5.249 1.00 13.57 80 PRO A CA 1
ATOM 569 C C . PRO A 1 80 ? 44.560 23.854 3.946 1.00 12.89 80 PRO A C 1
ATOM 570 O O . PRO A 1 80 ? 45.265 24.253 3.016 1.00 13.10 80 PRO A O 1
ATOM 574 N N . ARG A 1 81 ? 43.235 23.795 3.883 1.00 13.42 81 ARG A N 1
ATOM 575 C CA . ARG A 1 81 ? 42.522 24.349 2.746 1.00 12.58 81 ARG A CA 1
ATOM 576 C C . ARG A 1 81 ? 41.785 25.528 3.379 1.00 13.16 81 ARG A C 1
ATOM 577 O O . ARG A 1 81 ? 41.506 25.520 4.580 1.00 14.09 81 ARG A O 1
ATOM 585 N N . LEU A 1 82 ? 41.505 26.552 2.584 1.00 13.79 82 LEU A N 1
ATOM 586 C CA . LEU A 1 82 ? 40.865 27.762 3.082 1.00 13.67 82 LEU A CA 1
ATOM 587 C C . LEU A 1 82 ? 39.690 27.602 4.042 1.00 14.34 82 LEU A C 1
ATOM 588 O O . LEU A 1 82 ? 39.655 28.249 5.090 1.00 14.05 82 LEU A O 1
ATOM 593 N N . GLU A 1 83 ? 38.730 26.750 3.694 1.00 14.50 83 GLU A N 1
ATOM 594 C CA . GLU A 1 83 ? 37.553 26.560 4.538 1.00 15.29 83 GLU A CA 1
ATOM 595 C C . GLU A 1 83 ? 37.877 26.150 5.972 1.00 15.12 83 GLU A C 1
ATOM 596 O O . GLU A 1 83 ? 37.174 26.537 6.909 1.00 15.79 83 GLU A O 1
ATOM 602 N N . GLU A 1 84 ? 38.946 25.381 6.146 1.00 14.05 84 GLU A N 1
ATOM 603 C CA . GLU A 1 84 ? 39.339 24.925 7.474 1.00 15.66 84 GLU A CA 1
ATOM 604 C C . GLU A 1 84 ? 39.819 26.081 8.346 1.00 16.28 84 GLU A C 1
ATOM 605 O O . GLU A 1 84 ? 39.600 26.086 9.557 1.00 18.17 84 GLU A O 1
ATOM 611 N N . VAL A 1 85 ? 40.477 27.062 7.737 1.00 16.65 85 VAL A N 1
ATOM 612 C CA . VAL A 1 85 ? 40.960 28.206 8.495 1.00 15.76 85 VAL A CA 1
ATOM 613 C C . VAL A 1 85 ? 39.800 29.128 8.853 1.00 16.04 85 VAL A C 1
ATOM 614 O O . VAL A 1 85 ? 39.690 29.580 9.996 1.00 16.40 85 VAL A O 1
ATOM 618 N N . LEU A 1 86 ? 38.927 29.394 7.885 1.00 15.79 86 LEU A N 1
ATOM 619 C CA . LEU A 1 86 ? 37.782 30.264 8.124 1.00 16.89 86 LEU A CA 1
ATOM 620 C C . LEU A 1 86 ? 36.841 29.668 9.167 1.00 18.24 86 LEU A C 1
ATOM 621 O O . LEU A 1 86 ? 36.136 30.396 9.870 1.00 18.43 86 LEU A O 1
ATOM 626 N N . ALA A 1 87 ? 36.840 28.342 9.270 1.00 17.90 87 ALA A N 1
ATOM 627 C CA . ALA A 1 87 ? 35.983 27.655 10.230 1.00 18.12 87 ALA A CA 1
ATOM 628 C C . ALA A 1 87 ? 36.352 27.993 11.670 1.00 18.61 87 ALA A C 1
ATOM 629 O O . ALA A 1 87 ? 35.564 27.757 12.587 1.00 20.35 87 ALA A O 1
ATOM 631 N N . LEU A 1 88 ? 37.549 28.536 11.872 1.00 18.25 88 LEU A N 1
ATOM 632 C CA . LEU A 1 88 ? 37.993 28.902 13.212 1.00 18.16 88 LEU A CA 1
ATOM 633 C C . LEU A 1 88 ? 37.134 30.018 13.792 1.00 18.88 88 LEU A C 1
ATOM 634 O O . LEU A 1 88 ? 37.168 30.270 14.997 1.00 17.71 88 LEU A O 1
ATOM 639 N N . LYS A 1 89 ? 36.358 30.680 12.939 1.00 20.85 89 LYS A N 1
ATOM 640 C CA . LYS A 1 89 ? 35.500 31.757 13.399 1.00 23.05 89 LYS A CA 1
ATOM 641 C C . LYS A 1 89 ? 34.419 31.225 14.333 1.00 24.61 89 LYS A C 1
ATOM 642 O O . LYS A 1 89 ? 33.741 31.969 15.029 1.00 24.10 89 LYS A O 1
ATOM 648 N N . GLU A 1 90 ? 34.266 29.904 14.352 1.00 24.99 90 GLU A N 1
ATOM 649 C CA . GLU A 1 90 ? 33.290 29.256 15.220 1.00 27.25 90 GLU A CA 1
ATOM 650 C C . GLU A 1 90 ? 33.776 29.339 16.662 1.00 26.16 90 GLU A C 1
ATOM 651 O O . GLU A 1 90 ? 32.993 29.571 17.583 1.00 26.12 90 GLU A O 1
ATOM 657 N N . ALA A 1 91 ? 35.079 29.154 16.847 1.00 24.75 91 ALA A N 1
ATOM 658 C CA . ALA A 1 91 ? 35.681 29.213 18.172 1.00 23.78 91 ALA A CA 1
ATOM 659 C C . ALA A 1 91 ? 35.975 30.660 18.558 1.00 23.25 91 ALA A C 1
ATOM 660 O O . ALA A 1 91 ? 35.996 31.002 19.738 1.00 23.50 91 ALA A O 1
ATOM 662 N N . PHE A 1 92 ? 36.205 31.503 17.555 1.00 21.26 92 PHE A N 1
ATOM 663 C CA . PHE A 1 92 ? 36.492 32.917 17.781 1.00 20.25 92 PHE A CA 1
ATOM 664 C C . PHE A 1 92 ? 35.564 33.748 16.900 1.00 21.92 92 PHE A C 1
ATOM 665 O O . PHE A 1 92 ? 35.978 34.278 15.869 1.00 20.73 92 PHE A O 1
ATOM 673 N N . PRO A 1 93 ? 34.290 33.880 17.306 1.00 21.38 93 PRO A N 1
ATOM 674 C CA . PRO A 1 93 ? 33.272 34.637 16.569 1.00 22.08 93 PRO A CA 1
ATOM 675 C C . PRO A 1 93 ? 33.581 36.093 16.214 1.00 22.12 93 PRO A C 1
ATOM 676 O O . PRO A 1 93 ? 32.996 36.638 15.279 1.00 23.15 93 PRO A O 1
ATOM 680 N N . GLN A 1 94 ? 34.490 36.725 16.949 1.00 21.60 94 GLN A N 1
ATOM 681 C CA . GLN A 1 94 ? 34.837 38.119 16.675 1.00 22.25 94 GLN A CA 1
ATOM 682 C C . GLN A 1 94 ? 36.069 38.273 15.787 1.00 20.26 94 GLN A C 1
ATOM 683 O O . GLN A 1 94 ? 36.378 39.375 15.332 1.00 21.69 94 GLN A O 1
ATOM 689 N N . ALA A 1 95 ? 36.763 37.170 15.536 1.00 18.49 95 ALA A N 1
ATOM 690 C CA . ALA A 1 95 ? 37.968 37.201 14.716 1.00 18.78 95 ALA A CA 1
ATOM 691 C C . ALA A 1 95 ? 37.689 37.504 13.249 1.00 18.60 95 ALA A C 1
ATOM 692 O O . ALA A 1 95 ? 36.650 37.122 12.708 1.00 18.08 95 ALA A O 1
ATOM 694 N N . VAL A 1 96 ? 38.627 38.201 12.614 1.00 16.63 96 VAL A N 1
ATOM 695 C CA . VAL A 1 96 ? 38.516 38.532 11.199 1.00 15.71 96 VAL A CA 1
ATOM 696 C C . VAL A 1 96 ? 39.635 37.808 10.451 1.00 15.00 96 VAL A C 1
ATOM 697 O O . VAL A 1 96 ? 40.680 37.491 11.024 1.00 14.06 96 VAL A O 1
ATOM 701 N N . PHE A 1 97 ? 39.408 37.549 9.166 1.00 12.89 97 PHE A N 1
ATOM 702 C CA . PHE A 1 97 ? 40.367 36.828 8.348 1.00 12.35 97 PHE A CA 1
ATOM 703 C C . PHE A 1 97 ? 40.708 37.567 7.068 1.00 11.44 97 PHE A C 1
ATOM 704 O O . PHE A 1 97 ? 39.828 37.883 6.275 1.00 13.02 97 PHE A O 1
ATOM 712 N N . ASN A 1 98 ? 41.996 37.839 6.886 1.00 11.15 98 ASN A N 1
ATOM 713 C CA . ASN A 1 98 ? 42.485 38.518 5.696 1.00 10.19 98 ASN A CA 1
ATOM 714 C C . ASN A 1 98 ? 43.107 37.443 4.821 1.00 10.90 98 ASN A C 1
ATOM 715 O O . ASN A 1 98 ? 44.183 36.919 5.127 1.00 10.96 98 ASN A O 1
ATOM 720 N N . VAL A 1 99 ? 42.408 37.101 3.744 1.00 10.77 99 VAL A N 1
ATOM 721 C CA . VAL A 1 99 ? 42.885 36.090 2.817 1.00 11.16 99 VAL A CA 1
ATOM 722 C C . VAL A 1 99 ? 43.674 36.765 1.704 1.00 10.30 99 VAL A C 1
ATOM 723 O O . VAL A 1 99 ? 43.135 37.613 0.995 1.00 10.97 99 VAL A O 1
ATOM 727 N N . GLU A 1 100 ? 44.953 36.430 1.568 1.00 9.88 100 GLU A N 1
ATOM 728 C CA . GLU A 1 100 ? 45.710 37.002 0.464 1.00 10.13 100 GLU A CA 1
ATOM 729 C C . GLU A 1 100 ? 45.648 36.012 -0.681 1.00 11.04 100 GLU A C 1
ATOM 730 O O . GLU A 1 100 ? 46.150 34.888 -0.571 1.00 10.58 100 GLU A O 1
ATOM 736 N N . LEU A 1 101 ? 45.016 36.424 -1.771 1.00 10.41 101 LEU A N 1
ATOM 737 C CA . LEU A 1 101 ? 44.922 35.574 -2.937 1.00 10.54 101 LEU A CA 1
ATOM 738 C C . LEU A 1 101 ? 46.199 35.733 -3.734 1.00 10.93 101 LEU A C 1
ATOM 739 O O . LEU A 1 101 ? 46.532 36.822 -4.212 1.00 10.36 101 LEU A O 1
ATOM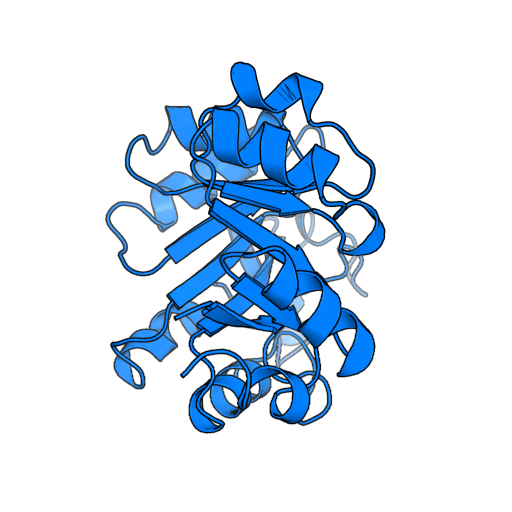 744 N N . LYS A 1 102 ? 46.930 34.639 -3.847 1.00 12.28 102 LYS A N 1
ATOM 745 C CA . LYS A 1 102 ? 48.149 34.628 -4.613 1.00 15.38 102 LYS A CA 1
ATOM 746 C C . LYS A 1 102 ? 47.818 33.774 -5.797 1.00 18.63 102 LYS A C 1
ATOM 747 O O . LYS A 1 102 ? 47.193 32.723 -5.674 1.00 21.77 102 LYS A O 1
ATOM 753 N N A SER A 1 103 ? 48.183 34.216 -6.998 0.19 20.61 103 SER A N 1
ATOM 754 N N B SER A 1 103 ? 48.222 34.276 -6.950 0.81 20.27 103 SER A N 1
ATOM 755 C CA A SER A 1 103 ? 47.927 33.384 -8.149 0.51 21.97 103 SER A CA 1
ATOM 756 C CA B SER A 1 103 ? 47.986 33.593 -8.193 0.49 20.67 103 SER A CA 1
ATOM 757 C C A SER A 1 103 ? 48.999 33.579 -9.181 0.34 22.66 103 SER A C 1
ATOM 758 C C B SER A 1 103 ? 48.934 34.228 -9.192 0.66 20.23 103 SER A C 1
ATOM 759 O O A SER A 1 103 ? 49.708 34.593 -9.202 0.52 23.58 103 SER A O 1
ATOM 760 O O B SER A 1 103 ? 49.280 35.405 -9.098 0.48 18.12 103 SER A O 1
ATOM 765 N N A PHE A 1 104 ? 49.160 32.548 -10.009 0.42 23.54 104 PHE A N 1
ATOM 766 N N B PHE A 1 104 ? 49.354 33.423 -10.145 0.58 23.44 104 PHE A N 1
ATOM 767 C CA A PH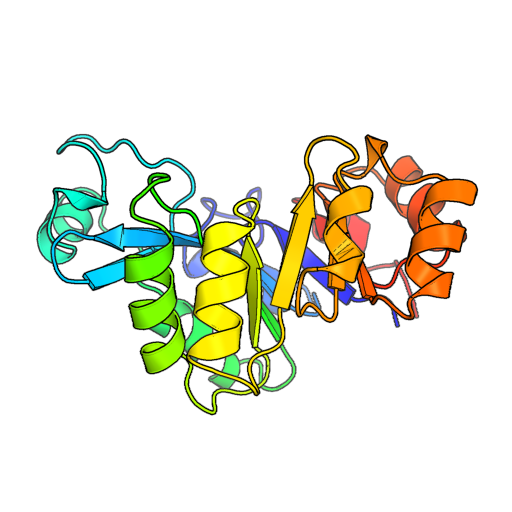E A 1 104 ? 50.110 32.677 -11.064 0.57 24.75 104 PHE A CA 1
ATOM 768 C CA B PHE A 1 104 ? 50.269 33.846 -11.180 0.43 24.99 104 PHE A CA 1
ATOM 769 C C A PHE A 1 104 ? 49.547 33.664 -12.076 0.21 25.76 104 PHE A C 1
ATOM 770 C C B PHE A 1 104 ? 49.490 34.847 -12.015 0.79 25.41 104 PHE A C 1
ATOM 771 O O A PHE A 1 104 ? 48.627 33.352 -12.819 0.54 25.39 104 PHE A O 1
ATOM 772 O O B PHE A 1 104 ? 48.513 34.477 -12.654 0.46 26.07 104 PHE A O 1
ATOM 787 N N A PRO A 1 105 ? 50.059 34.906 -12.057 0.21 26.54 105 PRO A N 1
ATOM 788 N N B PRO A 1 105 ? 49.893 36.135 -12.006 0.79 25.16 105 PRO A N 1
ATOM 789 C CA A PRO A 1 105 ? 49.622 35.999 -12.927 0.01 27.10 105 PRO A CA 1
ATOM 790 C CA B PRO A 1 105 ? 49.156 37.112 -12.810 0.99 24.72 105 PRO A CA 1
ATOM 791 C C A PRO A 1 105 ? 49.169 35.498 -14.286 0.05 27.13 105 PRO A C 1
ATOM 792 C C B PRO A 1 105 ? 49.021 36.568 -14.220 0.95 23.90 105 PRO A C 1
ATOM 793 O O A PRO A 1 105 ? 49.871 34.725 -14.935 0.98 28.91 105 PRO A O 1
ATOM 794 O O B PRO A 1 105 ? 49.998 36.406 -14.955 0.02 24.35 105 PRO A O 1
ATOM 801 N N A GLY A 1 106 ? 47.994 35.944 -14.714 0.27 26.35 106 GLY A N 1
ATOM 802 N N B GLY A 1 106 ? 47.780 36.293 -14.581 0.73 22.68 106 GLY A N 1
ATOM 803 C CA A GLY A 1 106 ? 47.456 35.504 -15.987 0.19 25.08 106 GLY A CA 1
ATOM 804 C CA B GLY A 1 106 ? 47.480 35.736 -15.878 0.81 21.30 106 GLY A CA 1
ATOM 805 C C A GLY A 1 106 ? 46.370 34.512 -15.643 0.25 24.18 106 GLY A C 1
ATOM 806 C C B GLY A 1 106 ? 46.447 34.680 -15.569 0.75 20.15 106 GLY A C 1
ATOM 807 O O A GLY A 1 106 ? 45.458 34.249 -16.426 0.19 24.19 106 GLY A O 1
ATOM 808 O O B GLY A 1 106 ? 45.540 34.424 -16.353 0.81 19.56 106 GLY A O 1
ATOM 809 N N A LEU A 1 107 ? 46.488 33.969 -14.436 0.05 23.14 107 LEU A N 1
ATOM 810 N N B LEU A 1 107 ? 46.596 34.072 -14.397 0.95 20.30 107 LEU A N 1
ATOM 811 C CA A LEU A 1 107 ? 45.542 33.003 -13.908 0.06 21.61 107 LEU A CA 1
ATOM 812 C CA B LEU A 1 107 ? 45.671 33.050 -13.925 0.94 20.93 107 LEU A CA 1
ATOM 813 C C A LEU A 1 107 ? 44.831 33.621 -12.713 0.16 19.53 107 LEU A C 1
ATOM 814 C C B LEU A 1 107 ? 44.904 33.605 -12.727 0.84 18.99 107 LEU A C 1
ATOM 815 O O A LEU A 1 107 ? 43.968 32.994 -12.099 0.47 16.51 107 LEU A O 1
ATOM 816 O O B LEU A 1 107 ? 44.070 32.921 -12.135 0.53 17.33 107 LEU A O 1
ATOM 825 N N . GLY A 1 108 ? 45.198 34.854 -12.380 1.00 17.77 108 GLY A N 1
ATOM 826 C CA . GLY A 1 108 ? 44.569 35.504 -11.249 1.00 16.94 108 GLY A CA 1
ATOM 827 C C . GLY A 1 108 ? 43.083 35.775 -11.389 1.00 13.88 108 GLY A C 1
ATOM 828 O O . GLY A 1 108 ? 42.340 35.659 -10.414 1.00 14.32 108 GLY A O 1
ATOM 829 N N . GLU A 1 109 ? 42.641 36.155 -12.588 1.00 12.88 109 GLU A N 1
ATOM 830 C CA . GLU A 1 109 ? 41.227 36.449 -12.801 1.00 12.56 109 GLU A CA 1
ATOM 831 C C . GLU A 1 109 ? 40.372 35.205 -12.573 1.00 11.84 109 GLU A C 1
ATOM 832 O O . GLU A 1 109 ? 39.356 35.261 -11.886 1.00 12.78 109 GLU A O 1
ATOM 838 N N . GLU A 1 110 ? 40.793 34.081 -13.139 1.00 11.49 110 GLU A N 1
ATOM 839 C CA . GLU A 1 110 ? 40.049 32.834 -12.980 1.00 13.47 110 GLU A CA 1
ATOM 840 C C . GLU A 1 110 ? 40.024 32.398 -11.512 1.00 12.87 110 GLU A C 1
ATOM 841 O O . GLU A 1 110 ? 38.986 31.992 -10.986 1.00 13.14 110 GLU A O 1
ATOM 847 N N . ALA A 1 111 ? 41.171 32.479 -10.848 1.00 12.97 111 ALA A N 1
ATOM 848 C CA . ALA A 1 111 ? 41.242 32.095 -9.443 1.00 12.59 111 ALA A CA 1
ATOM 849 C C . ALA A 1 111 ? 40.376 33.046 -8.626 1.00 13.62 111 ALA A C 1
ATOM 850 O O . ALA A 1 111 ? 39.702 32.636 -7.677 1.00 13.09 111 ALA A O 1
ATOM 852 N N . ALA A 1 112 ? 40.399 34.323 -8.997 1.00 12.35 112 ALA A N 1
ATOM 853 C CA . ALA A 1 112 ? 39.610 35.330 -8.305 1.00 12.91 112 ALA A CA 1
ATOM 854 C C . ALA A 1 112 ? 38.117 35.019 -8.394 1.00 12.35 112 ALA A C 1
ATOM 855 O O . ALA A 1 112 ? 37.395 35.117 -7.405 1.00 12.25 112 ALA A O 1
ATOM 857 N N . ARG A 1 113 ? 37.651 34.655 -9.586 1.00 12.09 113 ARG A N 1
ATOM 858 C CA . ARG A 1 113 ? 36.240 34.330 -9.764 1.00 12.75 113 ARG A CA 1
ATOM 859 C C . ARG A 1 113 ? 35.866 33.123 -8.911 1.00 13.35 113 ARG A C 1
ATOM 860 O O . ARG A 1 113 ? 34.790 33.082 -8.317 1.00 13.57 113 ARG A O 1
ATOM 868 N N . ARG A 1 114 ? 36.768 32.152 -8.830 1.00 12.52 114 ARG A N 1
ATOM 869 C CA . ARG A 1 114 ? 36.530 30.963 -8.020 1.00 13.65 114 ARG A CA 1
ATOM 870 C C . ARG A 1 114 ? 36.460 31.324 -6.533 1.00 13.27 114 ARG A C 1
ATOM 871 O O . ARG A 1 114 ? 35.585 30.851 -5.805 1.00 14.63 114 ARG A O 1
ATOM 879 N N . LEU A 1 115 ? 37.383 32.166 -6.079 1.00 12.21 115 LEU A N 1
ATOM 880 C CA . LEU A 1 115 ? 37.406 32.570 -4.678 1.00 12.70 115 LEU A CA 1
ATOM 881 C C . LEU A 1 115 ? 36.165 33.386 -4.331 1.00 12.79 115 LEU A C 1
ATOM 882 O O . LEU A 1 115 ? 35.604 33.249 -3.244 1.00 12.40 115 LEU A O 1
ATOM 887 N N . ALA A 1 116 ? 35.741 34.241 -5.255 1.00 13.93 116 ALA A N 1
ATOM 888 C CA . ALA A 1 116 ? 34.560 35.068 -5.037 1.00 16.87 116 ALA A CA 1
ATOM 889 C C . ALA A 1 116 ? 33.336 34.203 -4.751 1.00 17.69 116 ALA A C 1
ATOM 890 O O . ALA A 1 116 ? 32.563 34.486 -3.833 1.00 18.55 116 ALA A O 1
ATOM 892 N N . ALA A 1 117 ? 33.161 33.147 -5.539 1.00 17.33 117 ALA A N 1
ATOM 893 C CA . ALA A 1 117 ? 32.025 32.251 -5.362 1.00 17.62 117 ALA A CA 1
ATOM 894 C C . ALA A 1 117 ? 32.100 31.538 -4.018 1.00 17.41 117 ALA A C 1
ATOM 895 O O . ALA A 1 117 ? 31.087 31.356 -3.342 1.00 17.63 117 ALA A O 1
ATOM 897 N N . LEU A 1 118 ? 33.305 31.140 -3.627 1.00 15.85 118 LEU A N 1
ATOM 898 C CA . LEU A 1 118 ? 33.510 30.441 -2.364 1.00 17.52 118 LEU A CA 1
ATOM 899 C C . LEU A 1 118 ? 33.232 31.322 -1.149 1.00 16.90 118 LEU A C 1
ATOM 900 O O . LEU A 1 118 ? 32.688 30.859 -0.147 1.00 18.00 118 LEU A O 1
ATOM 905 N N . LEU A 1 119 ? 33.605 32.592 -1.241 1.00 17.62 119 LEU A N 1
ATOM 906 C CA . LEU A 1 119 ? 33.425 33.524 -0.131 1.00 20.08 119 LEU A CA 1
ATOM 907 C C . LEU A 1 119 ? 32.127 34.318 -0.189 1.00 25.08 119 LEU A C 1
ATOM 908 O O . LEU A 1 119 ? 31.967 35.301 0.537 1.00 26.21 119 LEU A O 1
ATOM 913 N N . ARG A 1 120 ? 31.199 33.886 -1.037 1.00 28.60 120 ARG A N 1
ATOM 914 C CA . ARG A 1 120 ? 29.926 34.583 -1.183 1.00 32.02 120 ARG A CA 1
ATOM 915 C C . ARG A 1 120 ? 29.168 34.712 0.134 1.00 31.58 120 ARG A C 1
ATOM 916 O O . ARG A 1 120 ? 28.922 33.723 0.825 1.00 32.38 120 ARG A O 1
ATOM 924 N N . GLY A 1 121 ? 28.809 35.944 0.479 1.00 31.81 121 GLY A N 1
ATOM 925 C CA . GLY A 1 121 ? 28.057 36.188 1.697 1.00 30.39 121 GLY A CA 1
ATOM 926 C C . GLY A 1 121 ? 28.761 35.942 3.019 1.00 30.15 121 GLY A C 1
ATOM 927 O O . GLY A 1 121 ? 28.178 36.188 4.074 1.00 31.46 121 GLY A O 1
ATOM 928 N N . ARG A 1 122 ? 29.998 35.454 2.982 1.00 28.39 122 ARG A N 1
ATOM 929 C CA . ARG A 1 122 ? 30.738 35.200 4.216 1.00 26.89 122 ARG A CA 1
ATOM 930 C C . ARG A 1 122 ? 31.075 36.510 4.920 1.00 25.26 122 ARG A C 1
ATOM 931 O O . ARG A 1 122 ? 31.382 37.515 4.276 1.00 26.03 122 ARG A O 1
ATOM 939 N N . GLU A 1 123 ? 31.020 36.496 6.247 1.00 22.91 123 GLU A N 1
ATOM 940 C CA . GLU A 1 123 ? 31.321 37.690 7.024 1.00 21.75 123 GLU A CA 1
ATOM 941 C C . GLU A 1 123 ? 32.656 37.556 7.746 1.00 17.97 123 GLU A C 1
ATOM 942 O O . GLU A 1 123 ? 33.168 36.452 7.931 1.00 19.95 123 GLU A O 1
ATOM 948 N N . GLY A 1 124 ? 33.216 38.696 8.141 1.00 18.63 124 GLY A N 1
ATOM 949 C CA . GLY A 1 124 ? 34.484 38.704 8.849 1.00 16.28 124 GLY A CA 1
ATOM 950 C C . GLY A 1 124 ? 35.690 38.353 7.996 1.00 15.04 124 GLY A C 1
ATOM 951 O O . GLY A 1 124 ? 36.742 37.994 8.529 1.00 16.23 124 GLY A O 1
ATOM 952 N N . VAL A 1 125 ? 35.549 38.467 6.678 1.00 14.28 125 VAL A N 1
ATOM 953 C CA . VAL A 1 125 ? 36.642 38.145 5.770 1.00 14.75 125 VAL A CA 1
ATOM 954 C C . VAL A 1 125 ? 36.842 39.194 4.687 1.00 13.55 125 VAL A C 1
ATOM 955 O O . VAL A 1 125 ? 35.882 39.759 4.168 1.00 14.43 125 VAL A O 1
ATOM 959 N N . TRP A 1 126 ? 38.101 39.487 4.379 1.00 13.31 126 TRP A N 1
ATOM 960 C CA . TRP A 1 126 ? 38.393 40.401 3.288 1.00 12.82 126 TRP A CA 1
ATOM 961 C C . TRP A 1 126 ? 39.596 39.844 2.553 1.00 11.61 126 TRP A C 1
ATOM 962 O O . TRP A 1 126 ? 40.457 39.187 3.141 1.00 11.37 126 TRP A O 1
ATOM 973 N N . VAL A 1 127 ? 39.609 40.061 1.246 1.00 10.39 127 VAL A N 1
ATOM 974 C CA . VAL A 1 127 ? 40.667 39.549 0.393 1.00 10.68 127 VAL A CA 1
ATOM 975 C C . VAL A 1 127 ? 41.602 40.641 -0.081 1.00 10.94 127 VAL A C 1
ATOM 976 O O . VAL A 1 127 ? 41.171 41.729 -0.468 1.00 11.31 127 VAL A O 1
ATOM 980 N N . SER A 1 128 ? 42.894 40.349 -0.028 1.00 10.32 128 SER A N 1
ATOM 981 C CA . SER A 1 128 ? 43.888 41.290 -0.514 1.00 9.74 128 SER A CA 1
ATOM 982 C C . SER A 1 128 ? 44.717 40.593 -1.581 1.00 9.08 128 SER A C 1
ATOM 983 O O . SER A 1 128 ? 44.784 39.363 -1.632 1.00 9.16 128 SER A O 1
ATOM 986 N N . SER A 1 129 ? 45.338 41.383 -2.446 1.00 8.84 129 SER A N 1
ATOM 987 C CA . SER A 1 129 ? 46.165 40.829 -3.505 1.00 8.89 129 SER A CA 1
ATOM 988 C C . SER A 1 129 ? 47.109 41.891 -4.048 1.00 8.20 129 SER A C 1
ATOM 989 O O . SER A 1 129 ? 46.796 43.082 -4.015 1.00 8.41 129 SER A O 1
ATOM 992 N N . PHE A 1 130 ? 48.269 41.443 -4.528 1.00 8.44 130 PHE A N 1
ATOM 993 C CA . PHE A 1 130 ? 49.258 42.320 -5.154 1.00 8.75 130 PHE A CA 1
ATOM 994 C C . PHE A 1 130 ? 48.873 42.499 -6.627 1.00 9.13 130 PHE A C 1
ATOM 995 O O . PHE A 1 130 ? 49.408 43.364 -7.317 1.00 8.98 130 PHE A O 1
ATOM 1003 N N . ASP A 1 131 ? 47.950 41.664 -7.097 1.00 9.53 131 ASP A N 1
ATOM 1004 C CA . ASP A 1 131 ? 47.530 41.658 -8.496 1.00 9.79 131 ASP A CA 1
ATOM 1005 C C . ASP A 1 131 ? 46.280 42.493 -8.765 1.00 9.82 131 ASP A C 1
ATOM 1006 O O . ASP A 1 131 ? 45.169 42.102 -8.407 1.00 11.00 131 ASP A O 1
ATOM 1011 N N . PRO A 1 132 ? 46.445 43.657 -9.411 1.00 10.00 132 PRO A N 1
ATOM 1012 C CA . PRO A 1 132 ? 45.302 44.523 -9.710 1.00 11.62 132 PRO A CA 1
ATOM 1013 C C . PRO A 1 132 ? 44.233 43.830 -10.549 1.00 10.87 132 PRO A C 1
ATOM 1014 O O . PRO A 1 132 ? 43.041 44.097 -10.385 1.00 11.45 132 PRO A O 1
ATOM 1018 N N . LEU A 1 133 ? 44.657 42.951 -11.452 1.00 10.17 133 LEU A N 1
ATOM 1019 C CA . LEU A 1 133 ? 43.711 42.256 -12.320 1.00 10.82 133 LEU A CA 1
ATOM 1020 C C . LEU A 1 133 ? 42.818 41.308 -11.528 1.00 10.82 133 LEU A C 1
ATOM 1021 O O . LEU A 1 133 ? 41.629 41.169 -11.817 1.00 10.41 133 LEU A O 1
ATOM 1026 N N . ALA A 1 134 ? 43.391 40.652 -10.525 1.00 10.57 134 ALA A N 1
ATOM 1027 C CA . ALA A 1 134 ? 42.624 39.746 -9.685 1.00 10.34 134 ALA A CA 1
ATOM 1028 C C . ALA A 1 134 ? 41.607 40.554 -8.880 1.00 10.61 134 ALA A C 1
ATOM 1029 O O . ALA A 1 134 ? 40.471 40.121 -8.685 1.00 11.28 134 ALA A O 1
ATOM 1031 N N . LEU A 1 135 ? 42.013 41.731 -8.410 1.00 10.13 135 LEU A N 1
ATOM 1032 C CA . LEU A 1 135 ? 41.112 42.574 -7.632 1.00 10.97 135 LEU A CA 1
ATOM 1033 C C . LEU A 1 135 ? 39.927 43.051 -8.462 1.00 11.46 135 LEU A C 1
ATOM 1034 O O . LEU A 1 135 ? 38.803 43.108 -7.962 1.00 10.88 135 LEU A O 1
ATOM 1039 N N . LEU A 1 136 ? 40.169 43.400 -9.722 1.00 10.69 136 LEU A N 1
ATOM 1040 C CA . LEU A 1 136 ? 39.079 43.835 -10.593 1.00 12.07 136 LEU A CA 1
ATOM 1041 C C . LEU A 1 136 ? 38.091 42.689 -10.808 1.00 12.17 136 LEU A C 1
ATOM 1042 O O . LEU A 1 136 ? 36.876 42.898 -10.795 1.00 12.46 136 LEU A O 1
ATOM 1047 N N . ALA A 1 137 ? 38.613 41.482 -11.006 1.00 11.46 137 ALA A N 1
ATOM 1048 C CA . ALA A 1 137 ? 37.772 40.309 -11.221 1.00 11.74 137 ALA A CA 1
ATOM 1049 C C . ALA A 1 137 ? 36.983 39.973 -9.963 1.00 12.79 137 ALA A C 1
ATOM 1050 O O . ALA A 1 137 ? 35.809 39.616 -10.038 1.00 13.49 137 ALA A O 1
ATOM 1052 N N . LEU A 1 138 ? 37.629 40.089 -8.807 1.00 11.94 138 LEU A N 1
ATOM 1053 C CA . LEU A 1 138 ? 36.978 39.809 -7.531 1.00 12.49 138 LEU A CA 1
ATOM 1054 C C . LEU A 1 138 ? 35.809 40.758 -7.293 1.00 13.07 138 LEU A C 1
ATOM 1055 O O . LEU A 1 138 ? 34.717 40.329 -6.919 1.00 14.63 138 LEU A O 1
ATOM 1060 N N . ARG A 1 139 ? 36.038 42.046 -7.516 1.00 12.55 139 ARG A N 1
ATOM 1061 C CA . ARG A 1 139 ? 34.997 43.043 -7.296 1.00 13.76 139 ARG A CA 1
ATOM 1062 C C . ARG A 1 139 ? 33.800 42.850 -8.226 1.00 15.75 139 ARG A C 1
ATOM 1063 O O . ARG A 1 139 ? 32.658 43.048 -7.817 1.00 16.52 139 ARG A O 1
ATOM 1071 N N . LYS A 1 140 ? 34.057 42.441 -9.463 1.00 15.22 140 LYS A N 1
ATOM 1072 C CA . LYS A 1 140 ? 32.978 42.218 -10.417 1.00 16.73 140 LYS A CA 1
ATOM 1073 C C . LYS A 1 140 ? 32.165 40.983 -10.028 1.00 17.19 140 LYS A C 1
ATOM 1074 O O . LYS A 1 140 ? 30.936 40.981 -10.127 1.00 18.32 140 LYS A O 1
ATOM 1080 N N . ALA A 1 141 ? 32.858 39.946 -9.563 1.00 16.24 141 ALA A N 1
ATOM 1081 C CA . ALA A 1 141 ? 32.229 38.684 -9.179 1.00 17.35 141 ALA A CA 1
ATOM 1082 C C . ALA A 1 141 ? 31.530 38.696 -7.822 1.00 18.79 141 ALA A C 1
ATOM 1083 O O . ALA A 1 141 ? 30.564 37.961 -7.612 1.00 21.90 141 ALA A O 1
ATOM 1085 N N . ALA A 1 142 ? 32.026 39.511 -6.898 1.00 18.36 142 ALA A N 1
ATOM 1086 C CA . ALA A 1 142 ? 31.440 39.602 -5.566 1.00 19.79 142 ALA A CA 1
ATOM 1087 C C . ALA A 1 142 ? 31.470 41.052 -5.091 1.00 21.53 142 ALA A C 1
ATOM 1088 O O . ALA A 1 142 ? 32.349 41.450 -4.329 1.00 20.64 142 ALA A O 1
ATOM 1090 N N . PRO A 1 143 ? 30.498 41.861 -5.540 1.00 21.99 143 PRO A N 1
ATOM 1091 C CA . PRO A 1 143 ? 30.378 43.280 -5.190 1.00 22.35 143 PRO A CA 1
ATOM 1092 C C . PRO A 1 143 ? 30.441 43.607 -3.698 1.00 21.47 143 PRO A C 1
ATOM 1093 O O . PRO A 1 143 ? 30.925 44.673 -3.314 1.00 24.01 143 PRO A O 1
ATOM 1097 N N . GLY A 1 144 ? 29.964 42.692 -2.860 1.00 19.53 144 GLY A N 1
ATOM 1098 C CA . GLY A 1 144 ? 29.957 42.938 -1.427 1.00 19.55 144 GLY A CA 1
ATOM 1099 C C . GLY A 1 144 ? 31.146 42.445 -0.621 1.00 20.13 144 GLY A C 1
ATOM 1100 O O . GLY A 1 144 ? 31.178 42.607 0.599 1.00 21.02 144 GLY A O 1
ATOM 1101 N N . LEU A 1 145 ? 32.127 41.846 -1.286 1.00 19.22 145 LEU A N 1
ATOM 1102 C CA . LEU A 1 145 ? 33.308 41.339 -0.597 1.00 17.69 145 LEU A CA 1
ATOM 1103 C C . LEU A 1 145 ? 34.376 42.422 -0.430 1.00 16.38 145 LEU A C 1
ATOM 1104 O O . LEU A 1 145 ? 34.880 42.958 -1.414 1.00 15.99 145 LEU A O 1
ATOM 1109 N N . PRO A 1 146 ? 34.733 42.761 0.821 1.00 15.59 146 PRO A N 1
ATOM 1110 C CA . PRO A 1 146 ? 35.754 43.791 1.048 1.00 14.62 146 PRO A CA 1
ATOM 1111 C C . PRO A 1 146 ? 37.107 43.368 0.479 1.00 11.64 146 PRO A C 1
ATOM 1112 O O . PRO A 1 146 ? 37.503 42.206 0.593 1.00 12.18 146 PRO A O 1
ATOM 1116 N N . LEU A 1 147 ? 37.811 44.326 -0.115 1.00 11.66 147 LEU A N 1
ATOM 1117 C CA . LEU A 1 147 ? 39.104 44.062 -0.740 1.00 10.82 147 LEU A CA 1
ATOM 1118 C C . LEU A 1 147 ? 40.205 45.031 -0.339 1.00 11.82 147 LEU A C 1
ATOM 1119 O O . LEU A 1 147 ? 39.947 46.189 0.000 1.00 12.15 147 LEU A O 1
ATOM 1124 N N . GLY A 1 148 ? 41.440 44.536 -0.411 1.00 10.96 148 GLY A N 1
ATOM 1125 C CA . GLY A 1 148 ? 42.606 45.344 -0.107 1.00 10.29 148 GLY A CA 1
ATOM 1126 C C . GLY A 1 148 ? 43.671 45.182 -1.180 1.00 9.93 148 GLY A C 1
ATOM 1127 O O . GLY A 1 148 ? 43.868 44.085 -1.707 1.00 10.08 148 GLY A O 1
ATOM 1128 N N . PHE A 1 149 ? 44.350 46.275 -1.520 1.00 9.18 149 PHE A N 1
ATOM 1129 C CA . PHE A 1 149 ? 45.412 46.248 -2.525 1.00 9.90 149 PHE A CA 1
ATOM 1130 C C . PHE A 1 149 ? 46.772 46.210 -1.833 1.00 9.15 149 PHE A C 1
ATOM 1131 O O . PHE A 1 149 ? 47.156 47.169 -1.160 1.00 9.41 149 PHE A O 1
ATOM 1139 N N . LEU A 1 150 ? 47.479 45.091 -1.983 1.00 8.65 150 LEU A N 1
ATOM 1140 C CA . LEU A 1 150 ? 48.812 44.912 -1.411 1.00 7.95 150 LEU A CA 1
ATOM 1141 C C . LEU A 1 150 ? 49.820 45.618 -2.307 1.00 8.28 150 LEU A C 1
ATOM 1142 O O . LEU A 1 150 ? 49.715 45.550 -3.537 1.00 8.50 150 LEU A O 1
ATOM 1147 N N . MET A 1 151 ? 50.784 46.305 -1.692 1.00 8.59 151 MET A N 1
ATOM 1148 C CA . MET A 1 151 ? 51.809 47.018 -2.449 1.00 8.77 151 MET A CA 1
ATOM 1149 C C . MET A 1 151 ? 53.192 46.815 -1.847 1.00 8.78 151 MET A C 1
ATOM 1150 O O . MET A 1 151 ? 53.398 47.072 -0.659 1.00 9.61 151 MET A O 1
ATOM 1155 N N . ALA A 1 152 ? 54.124 46.355 -2.678 1.00 9.86 152 ALA A N 1
ATOM 1156 C CA . ALA A 1 152 ? 55.517 46.142 -2.274 1.00 10.43 152 ALA A CA 1
ATOM 1157 C C . ALA A 1 152 ? 56.330 47.393 -2.629 1.00 11.41 152 ALA A C 1
ATOM 1158 O O . ALA A 1 152 ? 57.399 47.637 -2.067 1.00 12.20 152 ALA A O 1
ATOM 1160 N N . GLU A 1 153 ? 55.823 48.159 -3.591 1.00 11.40 153 GLU A N 1
ATOM 1161 C CA . GLU A 1 153 ? 56.412 49.436 -3.990 1.00 11.35 153 GLU A CA 1
ATOM 1162 C C . GLU A 1 153 ? 55.197 50.351 -4.046 1.00 12.17 153 GLU A C 1
ATOM 1163 O O . GLU A 1 153 ? 54.062 49.870 -4.131 1.00 10.74 153 GLU A O 1
ATOM 1169 N N . ASP A 1 154 ? 55.400 51.660 -3.989 1.00 12.28 154 ASP A N 1
ATOM 1170 C CA . ASP A 1 154 ? 54.251 52.551 -3.977 1.00 11.96 154 ASP A CA 1
ATOM 1171 C C . ASP A 1 154 ? 53.520 52.690 -5.308 1.00 12.19 154 ASP A C 1
ATOM 1172 O O . ASP A 1 154 ? 5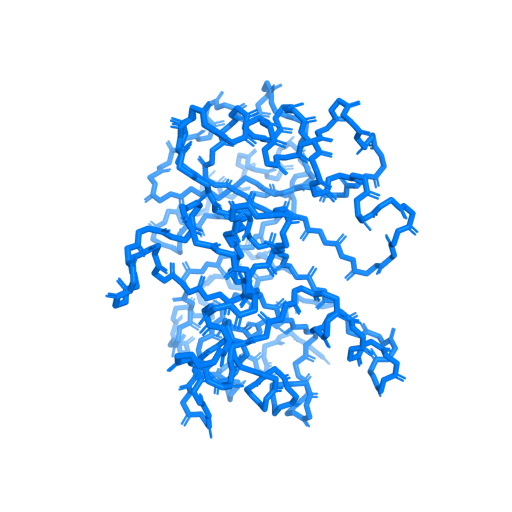3.883 53.511 -6.148 1.00 13.68 154 ASP A O 1
ATOM 1177 N N . HIS A 1 155 ? 52.466 51.897 -5.471 1.00 10.94 155 HIS A N 1
ATOM 1178 C CA . HIS A 1 155 ? 51.656 51.906 -6.685 1.00 11.51 155 HIS A CA 1
ATOM 1179 C C . HIS A 1 155 ? 50.300 52.560 -6.408 1.00 11.35 155 HIS A C 1
ATOM 1180 O O . HIS A 1 155 ? 49.273 52.169 -6.967 1.00 11.48 155 HIS A O 1
ATOM 1187 N N . SER A 1 156 ? 50.305 53.573 -5.547 1.00 11.58 156 SER A N 1
ATOM 1188 C CA . SER A 1 156 ? 49.079 54.275 -5.180 1.00 11.97 156 SER A CA 1
ATOM 1189 C C . SER A 1 156 ? 48.304 54.853 -6.363 1.00 12.27 156 SER A C 1
ATOM 1190 O O . SER A 1 156 ? 47.094 55.055 -6.269 1.00 12.14 156 SER A O 1
ATOM 1193 N N . ALA A 1 157 ? 48.992 55.108 -7.471 1.00 12.07 157 ALA A N 1
ATOM 1194 C CA . ALA A 1 157 ? 48.346 55.660 -8.659 1.00 13.60 157 ALA A CA 1
ATOM 1195 C C . ALA A 1 157 ? 47.193 54.792 -9.170 1.00 13.38 157 ALA A C 1
ATOM 1196 O O . ALA A 1 157 ? 46.306 55.282 -9.869 1.00 14.30 157 ALA A O 1
ATOM 1198 N N . LEU A 1 158 ? 47.199 53.510 -8.821 1.00 12.77 158 LEU A N 1
ATOM 1199 C CA . LEU A 1 158 ? 46.149 52.593 -9.263 1.00 12.87 158 LEU A CA 1
ATOM 1200 C C . LEU A 1 158 ? 44.891 52.593 -8.402 1.00 12.52 158 LEU A C 1
ATOM 1201 O O . LEU A 1 158 ? 43.827 52.155 -8.844 1.00 13.12 158 LEU A O 1
ATOM 1206 N N . LEU A 1 159 ? 45.014 53.070 -7.170 1.00 12.48 159 LEU A N 1
ATOM 1207 C CA . LEU A 1 159 ? 43.886 53.075 -6.248 1.00 13.31 159 LEU A CA 1
ATOM 1208 C C . LEU A 1 159 ? 42.580 53.653 -6.795 1.00 13.81 159 LEU A C 1
ATOM 1209 O O . LEU A 1 159 ? 41.514 53.082 -6.570 1.00 15.67 159 LEU A O 1
ATOM 1214 N N . PRO A 1 160 ? 42.638 54.783 -7.523 1.00 14.72 160 PRO A N 1
ATOM 1215 C CA . PRO A 1 160 ? 41.393 55.351 -8.059 1.00 16.72 160 PRO A CA 1
ATOM 1216 C C . PRO A 1 160 ? 40.656 54.439 -9.048 1.00 17.29 160 PRO A C 1
ATOM 1217 O O . PRO A 1 160 ? 39.451 54.597 -9.260 1.00 19.57 160 PRO A O 1
ATOM 1221 N N . CYS A 1 161 ? 41.374 53.493 -9.648 1.00 15.40 161 CYS A N 1
ATOM 1222 C CA . CYS A 1 161 ? 40.779 52.578 -10.624 1.00 15.84 161 CYS A CA 1
ATOM 1223 C C . CYS A 1 161 ? 40.448 51.206 -10.052 1.00 15.99 161 CYS A C 1
ATOM 1224 O O . CYS A 1 161 ? 39.930 50.341 -10.761 1.00 17.62 161 CYS A O 1
ATOM 1227 N N . LEU A 1 162 ? 40.758 51.002 -8.778 1.00 15.67 162 LEU A N 1
ATOM 1228 C CA . LEU A 1 162 ? 40.479 49.732 -8.126 1.00 14.67 162 LEU A CA 1
ATOM 1229 C C . LEU A 1 162 ? 39.321 49.860 -7.154 1.00 17.26 162 LEU A C 1
ATOM 1230 O O . LEU A 1 162 ? 39.181 50.875 -6.472 1.00 19.96 162 LEU A O 1
ATOM 1235 N N . GLY A 1 163 ? 38.492 48.827 -7.096 1.00 16.98 163 GLY A N 1
ATOM 1236 C CA . GLY A 1 163 ? 37.381 48.836 -6.169 1.00 18.78 163 GLY A CA 1
ATOM 1237 C C . GLY A 1 163 ? 37.868 48.181 -4.892 1.00 19.43 163 GLY A C 1
ATOM 1238 O O . GLY A 1 163 ? 37.677 46.980 -4.694 1.00 21.94 163 GLY A O 1
ATOM 1239 N N . VAL A 1 164 ? 38.527 48.961 -4.038 1.00 16.34 164 VAL A N 1
ATOM 1240 C CA . VAL A 1 164 ? 39.047 48.446 -2.776 1.00 15.83 164 VAL A CA 1
ATOM 1241 C C . VAL A 1 164 ? 38.721 49.378 -1.620 1.00 14.86 164 VAL A C 1
ATOM 1242 O O . VAL A 1 164 ? 38.620 50.590 -1.795 1.00 17.92 164 VAL A O 1
ATOM 1246 N N . GLU A 1 165 ? 38.556 48.794 -0.442 1.00 14.22 165 GLU A N 1
ATOM 1247 C CA . GLU A 1 165 ? 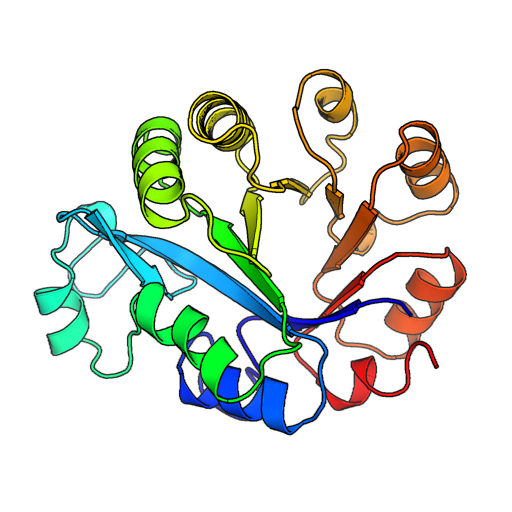38.253 49.561 0.754 1.00 14.60 165 GLU A CA 1
ATOM 1248 C C . GLU A 1 165 ? 39.518 49.748 1.578 1.00 15.31 165 GLU A C 1
ATOM 1249 O O . GLU A 1 165 ? 39.567 50.582 2.483 1.00 15.20 165 GLU A O 1
ATOM 1255 N N . ALA A 1 166 ? 40.545 48.970 1.256 1.00 13.51 166 ALA A N 1
ATOM 1256 C CA . ALA A 1 166 ? 41.795 49.051 1.989 1.00 12.97 166 ALA A CA 1
ATOM 1257 C C . ALA A 1 166 ? 43.026 48.988 1.105 1.00 12.67 166 ALA A C 1
ATOM 1258 O O . ALA A 1 166 ? 42.990 48.471 -0.011 1.00 11.65 166 ALA A O 1
ATOM 1260 N N . VAL A 1 167 ? 44.116 49.544 1.616 1.00 12.07 167 VAL A N 1
ATOM 1261 C CA . VAL A 1 167 ? 45.397 49.492 0.936 1.00 11.04 167 VAL A CA 1
ATOM 1262 C C . VAL A 1 167 ? 46.306 48.839 1.975 1.00 10.51 167 VAL A C 1
ATOM 1263 O O . VAL A 1 167 ? 46.253 49.166 3.166 1.00 11.24 167 VAL A O 1
ATOM 1267 N N . HIS A 1 168 ? 47.093 47.870 1.522 1.00 9.68 168 HIS A N 1
ATOM 1268 C CA . HIS A 1 168 ? 47.999 47.128 2.394 1.00 9.41 168 HIS A CA 1
ATOM 1269 C C . HIS A 1 168 ? 49.440 47.383 1.964 1.00 9.52 168 HIS A C 1
ATOM 1270 O O . HIS A 1 168 ? 50.055 46.569 1.265 1.00 10.07 168 HIS A O 1
ATOM 1277 N N . PRO A 1 169 ? 50.005 48.515 2.391 1.00 10.06 169 PRO A N 1
ATOM 1278 C CA . PRO A 1 169 ? 51.381 48.845 2.020 1.00 10.31 169 PRO A CA 1
ATOM 1279 C C . PRO A 1 169 ? 52.446 48.162 2.854 1.00 10.18 169 PRO A C 1
ATOM 1280 O O . PRO A 1 169 ? 52.261 47.919 4.043 1.00 10.88 169 PRO A O 1
ATOM 1284 N N . HIS A 1 170 ? 53.563 47.850 2.209 1.00 10.73 170 HIS A N 1
ATOM 1285 C CA . HIS A 1 170 ? 54.722 47.307 2.900 1.00 10.46 170 HIS A CA 1
ATOM 1286 C C . HIS A 1 170 ? 55.013 48.465 3.869 1.00 10.06 170 HIS A C 1
ATOM 1287 O O . HIS A 1 170 ? 54.892 49.631 3.490 1.00 10.18 170 HIS A O 1
ATOM 1294 N N . HIS A 1 171 ? 55.385 48.163 5.108 1.00 10.70 171 HIS A N 1
ATOM 1295 C CA . HIS A 1 171 ? 55.625 49.223 6.085 1.00 11.20 171 HIS A CA 1
ATOM 1296 C C . HIS A 1 171 ? 56.626 50.300 5.671 1.00 12.10 171 HIS A C 1
ATOM 1297 O O . HIS A 1 171 ? 56.507 51.445 6.107 1.00 12.69 171 HIS A O 1
ATOM 1304 N N . ALA A 1 172 ? 57.582 49.949 4.816 1.00 11.24 172 ALA A N 1
ATOM 1305 C CA . ALA A 1 172 ? 58.586 50.907 4.355 1.00 12.62 172 ALA A CA 1
ATOM 1306 C C . ALA A 1 172 ? 58.009 51.970 3.422 1.00 12.82 172 ALA A C 1
ATOM 1307 O O . ALA A 1 172 ? 58.683 52.951 3.102 1.00 14.65 172 ALA A O 1
ATOM 1309 N N . LEU A 1 173 ? 56.772 51.777 2.970 1.00 12.33 173 LEU A N 1
ATOM 1310 C CA . LEU A 1 173 ? 56.122 52.746 2.088 1.00 12.51 173 LEU A CA 1
ATOM 1311 C C . LEU A 1 173 ? 55.248 53.691 2.899 1.00 13.35 173 LEU A C 1
ATOM 1312 O O . LEU A 1 173 ? 54.701 54.660 2.374 1.00 14.62 173 LEU A O 1
ATOM 1317 N N . VAL A 1 174 ? 55.109 53.401 4.185 1.00 12.77 174 VAL A N 1
ATOM 1318 C CA . VAL A 1 174 ? 54.258 54.216 5.033 1.00 14.70 174 VAL A CA 1
ATOM 1319 C C . VAL A 1 174 ? 54.948 55.442 5.612 1.00 16.21 174 VAL A C 1
ATOM 1320 O O . VAL A 1 174 ? 55.839 55.338 6.452 1.00 17.50 174 VAL A O 1
ATOM 1324 N N . THR A 1 175 ? 54.514 56.604 5.134 1.00 17.05 175 THR A N 1
ATOM 1325 C CA . THR A 1 175 ? 55.030 57.897 5.571 1.00 18.62 175 THR A CA 1
ATOM 1326 C C . THR A 1 175 ? 53.822 58.787 5.831 1.00 19.64 175 THR A C 1
ATOM 1327 O O . THR A 1 175 ? 52.708 58.465 5.420 1.00 18.40 175 THR A O 1
ATOM 1331 N N . GLU A 1 176 ? 54.036 59.911 6.504 1.00 21.96 176 GLU A N 1
ATOM 1332 C CA . GLU A 1 176 ? 52.936 60.817 6.800 1.00 22.52 176 GLU A CA 1
ATOM 1333 C C . GLU A 1 176 ? 52.219 61.270 5.525 1.00 22.29 176 GLU A C 1
ATOM 1334 O O . GLU A 1 176 ? 50.987 61.297 5.471 1.00 20.88 176 GLU A O 1
ATOM 1340 N N . GLU A 1 177 ? 52.989 61.612 4.497 1.00 20.70 177 GLU A N 1
ATOM 1341 C CA . GLU A 1 177 ? 52.413 62.067 3.236 1.00 23.94 177 GLU A CA 1
ATOM 1342 C C . GLU A 1 177 ? 51.648 60.960 2.513 1.00 21.00 177 GLU A C 1
ATOM 1343 O O . GLU A 1 177 ? 50.574 61.201 1.964 1.00 21.74 177 GLU A O 1
ATOM 1349 N N . ALA A 1 178 ? 52.201 59.749 2.509 1.00 20.16 178 ALA A N 1
ATOM 1350 C CA . ALA A 1 178 ? 51.546 58.627 1.847 1.00 18.89 178 ALA A CA 1
ATOM 1351 C C . ALA A 1 178 ? 50.207 58.352 2.518 1.00 16.62 178 ALA A C 1
ATOM 1352 O O . ALA A 1 178 ? 49.202 58.120 1.846 1.00 17.13 178 ALA A O 1
ATOM 1354 N N . VAL A 1 179 ? 50.198 58.387 3.848 1.00 17.38 179 VAL A N 1
ATOM 1355 C CA . VAL A 1 179 ? 48.981 58.143 4.614 1.00 18.76 179 VAL A CA 1
ATOM 1356 C C . VAL A 1 179 ? 47.942 59.229 4.353 1.00 19.79 179 VAL A C 1
ATOM 1357 O O . VAL A 1 179 ? 46.744 58.949 4.293 1.00 20.00 179 VAL A O 1
ATOM 1361 N N . ALA A 1 180 ? 48.401 60.467 4.199 1.00 21.24 180 ALA A N 1
ATOM 1362 C CA . ALA A 1 180 ? 47.491 61.574 3.928 1.00 21.73 180 ALA A CA 1
ATOM 1363 C C . ALA A 1 180 ? 46.778 61.305 2.606 1.00 21.21 180 ALA A C 1
ATOM 1364 O O . ALA A 1 180 ? 45.582 61.563 2.468 1.00 21.82 180 ALA A O 1
ATOM 1366 N N . GLY A 1 181 ? 47.520 60.774 1.639 1.00 20.45 181 GLY A N 1
ATOM 1367 C CA . GLY A 1 181 ? 46.938 60.469 0.346 1.00 19.44 181 GLY A CA 1
ATOM 1368 C C . GLY A 1 181 ? 45.890 59.375 0.437 1.00 18.75 181 GLY A C 1
ATOM 1369 O O . GLY A 1 181 ? 44.825 59.469 -0.174 1.00 19.74 181 GLY A O 1
ATOM 1370 N N . TRP A 1 182 ? 46.187 58.333 1.207 1.00 17.12 182 TRP A N 1
ATOM 1371 C CA . TRP A 1 182 ? 45.259 57.223 1.370 1.00 17.53 182 TRP A CA 1
ATOM 1372 C C . TRP A 1 182 ? 44.030 57.648 2.171 1.00 17.98 182 TRP A C 1
ATOM 1373 O O . TRP A 1 182 ? 42.917 57.203 1.893 1.00 18.37 182 TRP A O 1
ATOM 1384 N N . ARG A 1 183 ? 44.228 58.511 3.164 1.00 19.92 183 ARG A N 1
ATOM 1385 C CA . ARG A 1 183 ? 43.112 58.991 3.976 1.00 24.69 183 ARG A CA 1
ATOM 1386 C C . ARG A 1 183 ? 42.209 59.869 3.121 1.00 25.82 183 ARG A C 1
ATOM 1387 O O . ARG A 1 183 ? 40.990 59.882 3.291 1.00 26.38 183 ARG A O 1
ATOM 1395 N N . LYS A 1 184 ? 42.827 60.596 2.198 1.00 27.17 184 LYS A N 1
ATOM 1396 C CA . LYS A 1 184 ? 42.114 61.482 1.292 1.00 29.18 184 LYS A CA 1
ATOM 1397 C C . LYS A 1 184 ? 41.089 60.695 0.476 1.00 29.30 184 LYS A C 1
ATOM 1398 O O . LYS A 1 184 ? 40.087 61.248 0.021 1.00 30.63 184 LYS A O 1
ATOM 1404 N N . ARG A 1 185 ? 41.342 59.401 0.300 1.00 28.09 185 ARG A N 1
ATOM 1405 C CA . ARG A 1 185 ? 40.434 58.540 -0.449 1.00 28.25 185 ARG A CA 1
ATOM 1406 C C . ARG A 1 185 ? 39.610 57.673 0.498 1.00 26.75 185 ARG A C 1
ATOM 1407 O O . ARG A 1 185 ? 38.875 56.786 0.064 1.00 28.82 185 ARG A O 1
ATOM 1415 N N . GLY A 1 186 ? 39.743 57.934 1.794 1.00 25.92 186 GLY A N 1
ATOM 1416 C CA . GLY A 1 186 ? 39.000 57.184 2.790 1.00 24.28 186 GLY A CA 1
ATOM 1417 C C . GLY A 1 186 ? 39.329 55.704 2.831 1.00 23.36 186 GLY A C 1
ATOM 1418 O O . GLY A 1 186 ? 38.449 54.874 3.054 1.00 24.47 186 GLY A O 1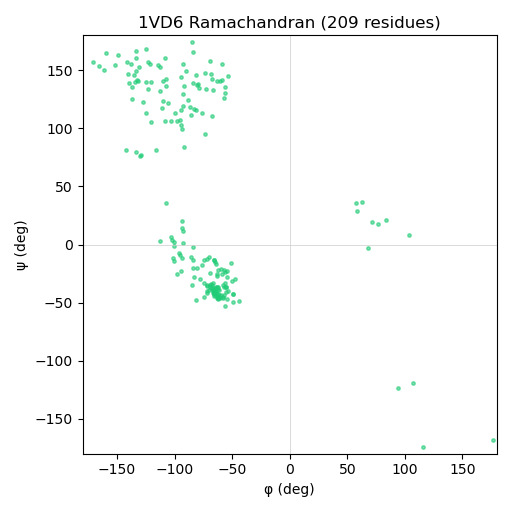
ATOM 1419 N N . LEU A 1 187 ? 40.598 55.371 2.622 1.00 20.22 187 LEU A N 1
ATOM 1420 C CA . LEU A 1 187 ? 41.032 53.979 2.641 1.00 18.03 187 LEU A CA 1
ATOM 1421 C C . LEU A 1 187 ? 41.464 53.516 4.023 1.00 17.61 187 LEU A C 1
ATOM 1422 O O . LEU A 1 187 ? 41.957 54.300 4.834 1.00 19.10 187 LEU A O 1
ATOM 1427 N N . PHE A 1 188 ? 41.261 52.227 4.272 1.00 17.52 188 PHE A N 1
ATOM 1428 C CA . PHE A 1 188 ? 41.643 51.565 5.514 1.00 17.78 188 PHE A CA 1
ATOM 1429 C C . PHE A 1 188 ? 43.087 51.130 5.227 1.00 17.34 188 PHE A C 1
ATOM 1430 O O . PHE A 1 188 ? 43.341 50.449 4.231 1.00 19.58 188 PHE A O 1
ATOM 1438 N N . VAL A 1 189 ? 44.031 51.529 6.075 1.00 14.76 189 VAL A N 1
ATOM 1439 C CA . VAL A 1 189 ? 45.442 51.209 5.854 1.00 12.81 189 VAL A CA 1
ATOM 1440 C C . VAL A 1 189 ? 45.983 50.121 6.777 1.00 12.41 189 VAL A C 1
ATOM 1441 O O . VAL A 1 189 ? 45.956 50.265 8.001 1.00 13.15 189 VAL A O 1
ATOM 1445 N N . VAL A 1 190 ? 46.486 49.040 6.182 1.00 12.29 190 VAL A N 1
ATOM 1446 C CA . VAL A 1 190 ? 47.035 47.912 6.930 1.00 12.59 190 VAL A CA 1
ATOM 1447 C C . VAL A 1 190 ? 48.468 47.631 6.484 1.00 11.74 190 VAL A C 1
ATOM 1448 O O . VAL A 1 190 ? 48.692 47.218 5.348 1.00 12.24 190 VAL A O 1
ATOM 1452 N N . ALA A 1 191 ? 49.435 47.849 7.370 1.00 11.16 191 ALA A N 1
ATOM 1453 C CA . ALA A 1 191 ? 50.842 47.629 7.033 1.00 10.50 191 ALA A CA 1
ATOM 1454 C C . ALA A 1 191 ? 51.345 46.233 7.387 1.00 10.17 191 ALA A C 1
ATOM 1455 O O . ALA A 1 191 ? 50.805 45.575 8.282 1.00 11.49 191 ALA A O 1
ATOM 1457 N N . TRP A 1 192 ? 52.388 45.799 6.679 1.00 10.79 192 TRP A N 1
ATOM 1458 C CA . TRP A 1 192 ? 53.018 44.487 6.865 1.00 11.45 192 TRP A CA 1
ATOM 1459 C C . TRP A 1 192 ? 54.492 44.597 6.470 1.00 12.19 192 TRP A C 1
ATOM 1460 O O . TRP A 1 192 ? 54.859 45.509 5.735 1.00 12.53 192 TRP A O 1
ATOM 1471 N N . THR A 1 193 ? 55.362 43.749 7.012 1.00 12.80 193 THR A N 1
ATOM 1472 C CA . THR A 1 193 ? 55.047 42.755 8.032 1.00 13.48 193 THR A CA 1
ATOM 1473 C C . THR A 1 193 ? 55.805 43.406 9.184 1.00 14.60 193 THR A C 1
ATOM 1474 O O . THR A 1 193 ? 57.025 43.581 9.115 1.00 15.58 193 THR A O 1
ATOM 1478 N N . VAL A 1 194 ? 55.076 43.789 10.222 1.00 13.64 194 VAL A N 1
ATOM 1479 C CA . VAL A 1 194 ? 55.656 44.511 11.345 1.00 13.74 194 VAL A CA 1
ATOM 1480 C C . VAL A 1 194 ? 56.014 43.654 12.552 1.00 13.87 194 VAL A C 1
ATOM 1481 O O . VAL A 1 194 ? 55.138 43.235 13.312 1.00 13.68 194 VAL A O 1
ATOM 1485 N N . ASN A 1 195 ? 57.311 43.428 12.745 1.00 14.91 195 ASN A N 1
ATOM 1486 C CA . ASN A 1 195 ? 57.773 42.596 13.848 1.00 15.65 195 ASN A CA 1
ATOM 1487 C C . ASN A 1 195 ? 58.556 43.321 14.936 1.00 16.64 195 ASN A C 1
ATOM 1488 O O . ASN A 1 195 ? 59.026 42.688 15.878 1.00 17.91 195 ASN A O 1
ATOM 1493 N N . GLU A 1 196 ? 58.690 44.637 14.821 1.00 15.40 196 GLU A N 1
ATOM 1494 C CA . GLU A 1 196 ? 59.450 45.398 15.809 1.00 16.31 196 GLU A CA 1
ATOM 1495 C C . GLU A 1 196 ? 58.609 46.458 16.494 1.00 15.67 196 GLU A C 1
ATOM 1496 O O . GLU A 1 196 ? 57.803 47.130 15.862 1.00 17.43 196 GLU A O 1
ATOM 1502 N N . GLU A 1 197 ? 58.817 46.609 17.798 1.00 17.20 197 GLU A N 1
ATOM 1503 C CA . GLU A 1 197 ? 58.091 47.591 18.588 1.00 18.53 197 GLU A CA 1
ATOM 1504 C C . GLU A 1 197 ? 58.291 49.010 18.062 1.00 17.86 197 GLU A C 1
ATOM 1505 O O . GLU A 1 197 ? 57.335 49.770 17.938 1.00 17.64 197 GLU A O 1
ATOM 1511 N N . GLY A 1 198 ? 59.536 49.363 17.763 1.00 17.93 198 GLY A N 1
ATOM 1512 C CA . GLY A 1 198 ? 59.818 50.695 17.258 1.00 18.49 198 GLY A CA 1
ATOM 1513 C C . GLY A 1 198 ? 59.025 51.034 16.008 1.00 17.33 198 GLY A C 1
ATOM 1514 O O . GLY A 1 198 ? 58.346 52.059 15.949 1.00 16.32 198 GLY A O 1
ATOM 1515 N N . GLU A 1 199 ? 59.104 50.166 15.005 1.00 16.52 199 GLU A N 1
ATOM 1516 C CA . GLU A 1 199 ? 58.394 50.392 13.753 1.00 17.12 199 GLU A CA 1
ATOM 1517 C C . GLU A 1 199 ? 56.883 50.362 13.965 1.00 15.00 199 GLU A C 1
ATOM 1518 O O . GLU A 1 199 ? 56.149 51.154 13.372 1.00 17.03 199 GLU A O 1
ATOM 1524 N N . ALA A 1 200 ? 56.419 49.452 14.815 1.00 17.35 200 ALA A N 1
ATOM 1525 C CA . ALA A 1 200 ? 54.995 49.345 15.094 1.00 18.29 200 ALA A CA 1
ATOM 1526 C C . ALA A 1 200 ? 54.465 50.653 15.676 1.00 18.29 200 ALA A C 1
ATOM 1527 O O . ALA A 1 200 ? 53.403 51.136 15.284 1.00 19.26 200 ALA A O 1
ATOM 1529 N N . ARG A 1 201 ? 55.213 51.233 16.608 1.00 20.62 201 ARG A N 1
ATOM 1530 C CA . ARG A 1 201 ? 54.786 52.479 17.227 1.00 21.87 201 ARG A CA 1
ATOM 1531 C C . ARG A 1 201 ? 54.843 53.633 16.229 1.00 20.45 201 ARG A C 1
ATOM 1532 O O . ARG A 1 201 ? 53.999 54.529 16.267 1.00 23.05 201 ARG A O 1
ATOM 1540 N N . ARG A 1 202 ? 55.826 53.607 15.329 1.00 19.16 202 ARG A N 1
ATOM 1541 C CA . ARG A 1 202 ? 55.946 54.655 14.318 1.00 18.85 202 ARG A CA 1
ATOM 1542 C C . ARG A 1 202 ? 54.708 54.630 13.429 1.00 19.75 202 ARG A C 1
ATOM 1543 O O . ARG A 1 202 ? 54.109 55.666 13.148 1.00 20.77 202 ARG A O 1
ATOM 1551 N N . LEU A 1 203 ? 54.326 53.432 12.997 1.00 19.00 203 LEU A N 1
ATOM 1552 C CA . LEU A 1 203 ? 53.169 53.263 12.128 1.00 19.83 203 LEU A CA 1
ATOM 1553 C C . LEU A 1 203 ? 51.851 53.643 12.793 1.00 20.33 203 LEU A C 1
ATOM 1554 O O . LEU A 1 203 ? 51.007 54.297 12.182 1.00 21.66 203 LEU A O 1
ATOM 1559 N N . LEU A 1 204 ? 51.665 53.228 14.041 1.00 24.20 204 LEU A N 1
ATOM 1560 C CA . LEU A 1 204 ? 50.432 53.548 14.749 1.00 26.52 204 LEU A CA 1
ATOM 1561 C C . LEU A 1 204 ? 50.319 55.042 15.018 1.00 26.18 204 LEU A C 1
ATOM 1562 O O . LEU A 1 204 ? 49.220 55.597 15.022 1.00 26.90 204 LEU A O 1
ATOM 1567 N N . ALA A 1 205 ? 51.458 55.688 15.242 1.00 25.75 205 ALA A N 1
ATOM 1568 C CA . ALA A 1 205 ? 51.473 57.122 15.498 1.00 25.12 205 ALA A CA 1
ATOM 1569 C C . ALA A 1 205 ? 50.944 57.848 14.266 1.00 25.21 205 ALA A C 1
ATOM 1570 O O . ALA A 1 205 ? 50.430 58.962 14.361 1.00 26.01 205 ALA A O 1
ATOM 1572 N N . LEU A 1 206 ? 51.071 57.205 13.108 1.00 23.84 206 LEU A N 1
ATOM 1573 C CA . LEU A 1 206 ? 50.595 57.782 11.858 1.00 23.16 206 LEU A CA 1
ATOM 1574 C C . LEU A 1 206 ? 49.103 57.516 11.667 1.00 23.11 206 LEU A C 1
ATOM 1575 O O . LEU A 1 206 ? 48.510 57.950 10.680 1.00 24.74 206 LEU A O 1
ATOM 1580 N N . GLY A 1 207 ? 48.509 56.793 12.613 1.00 23.83 207 GLY A N 1
ATOM 1581 C CA . GLY A 1 207 ? 47.086 56.507 12.554 1.00 22.83 207 GLY A CA 1
ATOM 1582 C C . GLY A 1 207 ? 46.621 55.331 11.714 1.00 21.61 207 GLY A C 1
ATOM 1583 O O . GLY A 1 207 ? 45.454 55.281 11.327 1.00 23.07 207 GLY A O 1
ATOM 1584 N N . LEU A 1 208 ? 47.506 54.379 11.434 1.00 19.39 208 LEU A N 1
ATOM 1585 C CA . LEU A 1 208 ? 47.121 53.222 10.633 1.00 18.08 208 LEU A CA 1
ATOM 1586 C C . LEU A 1 208 ? 45.976 52.435 11.257 1.00 17.85 208 LEU A C 1
ATOM 1587 O O . LEU A 1 208 ? 45.761 52.480 12.469 1.00 19.85 208 LEU A O 1
ATOM 1592 N N . ASP A 1 209 ? 45.244 51.712 10.417 1.00 16.70 209 ASP A N 1
ATOM 1593 C CA . ASP A 1 209 ? 44.087 50.941 10.858 1.00 16.24 209 ASP A CA 1
ATOM 1594 C C . ASP A 1 209 ? 44.366 49.486 11.198 1.00 16.02 209 ASP A C 1
ATOM 1595 O O . ASP A 1 209 ? 43.516 48.806 11.770 1.00 16.36 209 ASP A O 1
ATOM 1600 N N . GLY A 1 210 ? 45.547 49.002 10.836 1.00 13.91 210 GLY A N 1
ATOM 1601 C CA . GLY A 1 210 ? 45.876 47.623 11.132 1.00 14.52 210 GLY A CA 1
ATOM 1602 C C . GLY A 1 210 ? 47.326 47.292 10.865 1.00 13.06 210 GLY A C 1
ATOM 1603 O O . GLY A 1 210 ? 47.999 47.965 10.080 1.00 13.55 210 GLY A O 1
ATOM 1604 N N . LEU A 1 211 ? 47.807 46.251 11.531 1.00 12.31 211 LEU A N 1
ATOM 1605 C CA . LEU A 1 211 ? 49.178 45.797 11.371 1.00 12.39 211 LEU A CA 1
ATOM 1606 C C . LEU A 1 211 ? 49.200 44.279 11.294 1.00 12.20 211 LEU A C 1
ATOM 1607 O O . LEU A 1 211 ? 48.527 43.605 12.072 1.00 13.33 211 LEU A O 1
ATOM 1612 N N . ILE A 1 212 ? 49.967 43.755 10.344 1.00 11.27 212 ILE A N 1
ATOM 1613 C CA . ILE A 1 212 ? 50.130 42.318 10.145 1.00 11.44 212 ILE A CA 1
ATOM 1614 C C . ILE A 1 212 ? 51.568 42.024 10.578 1.00 11.71 212 ILE A C 1
ATOM 1615 O O . ILE A 1 212 ? 52.504 42.639 10.063 1.00 12.03 212 ILE A O 1
ATOM 1620 N N . GLY A 1 213 ? 51.745 41.107 11.527 1.00 11.67 213 GLY A N 1
ATOM 1621 C CA . GLY A 1 213 ? 53.085 40.799 12.004 1.00 13.43 213 GLY A CA 1
ATOM 1622 C C . GLY A 1 213 ? 53.287 39.367 12.466 1.00 13.26 213 GLY A C 1
ATOM 1623 O O . GLY A 1 213 ? 52.322 38.650 12.733 1.00 13.48 213 GLY A O 1
ATOM 1624 N N . ASP A 1 214 ? 54.549 38.958 12.569 1.00 13.92 214 ASP A N 1
ATOM 1625 C CA . ASP A 1 214 ? 54.913 37.600 12.982 1.00 14.83 214 ASP A CA 1
ATOM 1626 C C . ASP A 1 214 ? 55.003 37.406 14.494 1.00 16.20 214 ASP A C 1
ATOM 1627 O O . ASP A 1 214 ? 55.114 36.276 14.964 1.00 16.95 214 ASP A O 1
ATOM 1632 N N . ARG A 1 215 ? 54.966 38.493 15.254 1.00 15.71 215 ARG A N 1
ATOM 1633 C CA . ARG A 1 215 ? 55.088 38.401 16.708 1.00 15.96 215 ARG A CA 1
ATOM 1634 C C . ARG A 1 215 ? 53.884 38.970 17.450 1.00 16.31 215 ARG A C 1
ATOM 1635 O O . ARG A 1 215 ? 53.715 40.184 17.537 1.00 16.93 215 ARG A O 1
ATOM 1643 N N . PRO A 1 216 ? 53.031 38.093 18.005 1.00 16.16 216 PRO A N 1
ATOM 1644 C CA . PRO A 1 216 ? 51.845 38.546 18.737 1.00 17.28 216 PRO A CA 1
ATOM 1645 C C . PRO A 1 216 ? 52.145 39.520 19.881 1.00 17.18 216 PRO A C 1
ATOM 1646 O O . PRO A 1 216 ? 51.414 40.490 20.081 1.00 17.64 216 PRO A O 1
ATOM 1650 N N . GLU A 1 217 ? 53.215 39.257 20.625 1.00 19.67 217 GLU A N 1
ATOM 1651 C CA . GLU A 1 217 ? 53.595 40.105 21.754 1.00 21.53 217 GLU A CA 1
ATOM 1652 C C . GLU A 1 217 ? 53.775 41.568 21.353 1.00 19.75 217 GLU A C 1
ATOM 1653 O O . GLU A 1 217 ? 53.451 42.479 22.116 1.00 20.30 217 GLU A O 1
ATOM 1659 N N . VAL A 1 218 ? 54.303 41.784 20.153 1.00 17.84 218 VAL A N 1
ATOM 1660 C CA . VAL A 1 218 ? 54.541 43.128 19.648 1.00 17.61 218 VAL A CA 1
ATOM 1661 C C . VAL A 1 218 ? 53.247 43.847 19.278 1.00 17.43 218 VAL A C 1
ATOM 1662 O O . VAL A 1 218 ? 53.116 45.051 19.477 1.00 17.56 218 VAL A O 1
ATOM 1666 N N . LEU A 1 219 ? 52.283 43.100 18.754 1.00 15.53 219 LEU A N 1
ATOM 1667 C CA . LEU A 1 219 ? 51.016 43.685 18.327 1.00 15.58 219 LEU A CA 1
ATOM 1668 C C . LEU A 1 219 ? 49.970 43.857 19.422 1.00 15.45 219 LEU A C 1
ATOM 1669 O O . LEU A 1 219 ? 49.203 44.817 19.405 1.00 15.34 219 LEU A O 1
ATOM 1674 N N . LEU A 1 220 ? 49.941 42.929 20.373 1.00 16.98 220 LEU A N 1
ATOM 1675 C CA . LEU A 1 220 ? 48.956 42.960 21.451 1.00 18.06 220 LEU A CA 1
ATOM 1676 C C . LEU A 1 220 ? 48.755 44.266 22.223 1.00 17.10 220 LEU A C 1
ATOM 1677 O O . LEU A 1 220 ? 47.622 44.707 22.403 1.00 16.38 220 LEU A O 1
ATOM 1682 N N . PRO A 1 221 ? 49.843 44.902 22.692 1.00 18.38 221 PRO A N 1
ATOM 1683 C CA . PRO A 1 221 ? 49.706 46.153 23.448 1.00 21.51 221 PRO A CA 1
ATOM 1684 C C . PRO A 1 221 ? 49.298 47.371 22.625 1.00 25.46 221 PRO A C 1
ATOM 1685 O O . PRO A 1 221 ? 48.934 48.410 23.177 1.00 25.16 221 PRO A O 1
ATOM 1689 N N . LEU A 1 222 ? 49.359 47.236 21.306 1.00 28.73 222 LEU A N 1
ATOM 1690 C CA . LEU A 1 222 ? 49.008 48.326 20.410 1.00 34.61 222 LEU A CA 1
ATOM 1691 C C . LEU A 1 222 ? 47.500 48.557 20.384 1.00 37.86 222 LEU A C 1
ATOM 1692 O O . LEU A 1 222 ? 46.721 47.611 20.275 1.00 39.63 222 LEU A O 1
ATOM 1697 N N . GLY A 1 223 ? 47.094 49.819 20.490 1.00 42.10 223 GLY A N 1
ATOM 1698 C CA . GLY A 1 223 ? 45.678 50.139 20.465 1.00 46.36 223 GLY A CA 1
ATOM 1699 C C . GLY A 1 223 ? 45.110 50.541 21.812 1.00 49.07 223 GLY A C 1
ATOM 1700 O O . GLY A 1 223 ? 45.541 51.528 22.407 1.00 50.06 223 GLY A O 1
ATOM 1701 N N . GLY A 1 224 ? 44.136 49.774 22.292 1.00 51.50 224 GLY A N 1
ATOM 1702 C CA . GLY A 1 224 ? 43.519 50.075 23.572 1.00 53.75 224 GLY A CA 1
ATOM 1703 C C . GLY A 1 224 ? 42.633 48.953 24.076 1.00 55.17 224 GLY A C 1
ATOM 1704 O O . GLY A 1 224 ? 42.122 49.060 25.211 1.00 55.89 224 GLY A O 1
#

Sequence (218 aa):
RPLRLGHRGAPLKAKENTLESFRLALEAGLDGVELDVWPTRDGVFAVRHDPDTPLGPVFQVDYADLKAQEPDLPRLEEVLALKEAFPQAVFNVELKSSFFPPGGLLGEEAARRLAALLRGREGVWVSSFDPLALLALRKAAPGLPLGFLMAEDHSALLPCLGVEAVHPHHALVTEEAVAGWRKRGLFVVAWTVNEEGEARRLLALGLDGLIGDRPEVLLPLGG

Secondary structure (DSSP, 8-state):
--EEEEETS-TTTS-TTSHHHHHHHHHTT-SEEEEEEEE-TTS-EEE-S-SEETTEEGGGS-HHHHHHHSTT--BHHHHHGGGGT-TT-EEEEEE---TTSHHHHHHHHHHHTTT-SSEEEEES-HHHHHHHHHH-TTS-EEEEESS--GGGGGGS--SEEEEBGGG--HHHHHHHHHTT-EEEEE----HHHHHHHHHTT-SEEEES-HHHHTTS--

B-factor: mean 20.23, std 9.06, range [7.95, 56.34]

Solvent-accessible surface area: 9854 Å² total; per-residue (Å²): 108,37,40,46,0,0,23,37,0,0,28,116,115,14,114,62,5,10,62,109,0,0,95,45,0,8,105,35,39,10,37,0,0,6,0,2,0,24,12,7,158,81,22,14,3,0,1,31,74,68,34,94,17,103,89,21,38,0,68,99,11,34,22,72,73,4,64,82,89,36,97,66,4,1,74,0,51,64,0,14,46,14,63,153,65,46,83,153,8,34,1,0,0,13,4,33,16,35,116,65,64,0,52,84,3,0,129,121,0,2,69,50,3,192,78,99,136,29,9,26,0,1,2,81,29,36,94,1,1,89,12,1,53,180,51,13,103,72,10,59,1,0,3,10,1,57,117,78,91,33,95,74,5,79,101,18,26,16,80,5,0,0,0,55,48,69,33,1,58,138,142,16,9,60,33,4,88,176,118,66,11,78,0,0,0,44,31,1,49,118,110,53,34,0,150,98,0,34,89,46,41,3,31,0,2,4,0,28,105,11,102,22,0,61,102,13,49,118

Radius of gyration: 16.53 Å; Cα contacts (8 Å, |Δi|>4): 469; chains: 1; bounding box: 32×49×40 Å

Foldseek 3Di:
DFAEEAEQAQCVVDPRVFLVRNVVNVVLPGQAYEWEWEQACVGWTKTDDDQADPVGGRNDHDPVVRCVVPVRTDTVVSNLVCCVVVVRHAYEYEYDYDVVCLLVSLLSVLVVCAPPPRYAYEYCHQNNQQSNCVNHVPHAYEYEDADPPVVCVVVGDHQAYEYALVNDDLVVVVVCVVVNHQYEYDDDDDLVSVVVRVVSPHRYYYYNHSVSRVVPDD

InterPro domains:
  IPR017946 PLC-like phosphodiesterase, TIM beta/alpha-barrel domain superfamily [G3DSA:3.20.20.190] (1-223)
  IPR017946 PLC-like phosphodiesterase, TIM beta/alpha-barrel domain superfamily [SSF51695] (9-220)
  IPR030395 Glycerophosphodiester phosphodiesterase domain [PF03009] (13-217)
  IPR030395 Glycerophosphodiester phosphodiesterase domain [PS51704] (8-223)

CATH classification: 3.20.20.190

Nearest PDB structures (foldseek):
  1vd6-assembly1_A  TM=1.005E+00  e=1.376E-48  Thermus thermophilus HB8
  2pz0-assembly1_A  TM=8.509E-01  e=4.684E-19  Caldanaerobacter subterraneus subsp. tengcongensis MB4
  5t91-assembly1_A  TM=8.107E-01  e=1.657E-17  Bacillus subtilis subsp. subtilis str. 168
  5t9b-assembly1_G  TM=8.136E-01  e=1.764E-17  Bacillus subtilis subsp. subtilis str. 168
  3no3-assembly1_A  TM=8.825E-01  e=7.069E-16  Parabacteroides distasonis ATCC 8503